Protein AF-A0A661E1K6-F1 (afdb_monomer_lite)

Structure (mmCIF, N/CA/C/O backbone):
data_AF-A0A661E1K6-F1
#
_entry.id   AF-A0A661E1K6-F1
#
loop_
_atom_site.group_PDB
_atom_site.id
_atom_site.type_symbol
_atom_site.label_atom_id
_atom_site.label_alt_id
_atom_site.label_comp_id
_atom_site.label_asym_id
_atom_site.label_entity_id
_atom_site.label_seq_id
_atom_site.pdbx_PDB_ins_code
_atom_site.Cartn_x
_atom_site.Cartn_y
_atom_site.Cartn_z
_atom_site.occupancy
_atom_site.B_iso_or_equiv
_atom_site.auth_seq_id
_atom_site.auth_comp_id
_atom_site.auth_asym_id
_atom_site.auth_atom_id
_atom_site.pdbx_PDB_model_num
ATOM 1 N N . MET A 1 1 ? -1.016 2.402 -35.680 1.00 37.00 1 MET A N 1
ATOM 2 C CA . MET A 1 1 ? -0.392 1.775 -34.497 1.00 37.00 1 MET A CA 1
ATOM 3 C C . MET A 1 1 ? -0.875 2.570 -33.300 1.00 37.00 1 MET A C 1
ATOM 5 O O . MET A 1 1 ? -0.716 3.780 -33.315 1.00 37.00 1 MET A O 1
ATOM 9 N N . LEU A 1 2 ? -1.644 1.957 -32.402 1.00 43.16 2 LEU A N 1
ATOM 10 C CA . LEU A 1 2 ? -2.400 2.670 -31.368 1.00 43.16 2 LEU A CA 1
ATOM 11 C C . LEU A 1 2 ? -1.445 3.334 -30.364 1.00 43.16 2 LEU A C 1
ATOM 13 O O . LEU A 1 2 ? -0.746 2.662 -29.614 1.00 43.16 2 LEU A O 1
ATOM 17 N N . PHE A 1 3 ? -1.429 4.665 -30.410 1.00 44.41 3 PHE A N 1
ATOM 18 C CA . PHE A 1 3 ? -0.644 5.600 -29.609 1.00 44.41 3 PHE A CA 1
ATOM 19 C C . PHE A 1 3 ? -1.126 5.666 -28.153 1.00 44.41 3 PHE A C 1
ATOM 21 O O . PHE A 1 3 ? -1.639 6.688 -27.709 1.00 44.41 3 PHE A O 1
ATOM 28 N N . LEU A 1 4 ? -0.960 4.588 -27.395 1.00 49.56 4 LEU A N 1
ATOM 29 C CA . LEU A 1 4 ? -1.024 4.638 -25.938 1.00 49.56 4 LEU A CA 1
ATOM 30 C C . LEU A 1 4 ? 0.324 4.114 -25.431 1.00 49.56 4 LEU A C 1
ATOM 32 O O . LEU A 1 4 ? 0.497 2.915 -25.244 1.00 49.56 4 LEU A O 1
ATOM 36 N N . HIS A 1 5 ? 1.295 5.017 -25.261 1.00 51.25 5 HIS A N 1
ATOM 37 C CA . HIS A 1 5 ? 2.599 4.750 -24.636 1.00 51.25 5 HIS A CA 1
ATOM 38 C C . HIS A 1 5 ? 2.424 4.502 -23.128 1.00 51.25 5 HIS A C 1
ATOM 40 O O . HIS A 1 5 ? 3.033 5.176 -22.302 1.00 51.25 5 HIS A O 1
ATOM 46 N N . TRP A 1 6 ? 1.522 3.596 -22.750 1.00 57.28 6 TRP A N 1
ATOM 47 C CA . TRP A 1 6 ? 1.434 3.156 -21.370 1.00 57.28 6 TRP A CA 1
ATOM 48 C C . TRP A 1 6 ? 2.665 2.318 -21.099 1.00 57.28 6 TRP A C 1
ATOM 50 O O . TRP A 1 6 ? 2.776 1.182 -21.562 1.00 57.28 6 TRP A O 1
ATOM 60 N N . ASP A 1 7 ? 3.597 2.915 -20.373 1.00 72.06 7 ASP A N 1
ATOM 61 C CA . ASP A 1 7 ? 4.693 2.175 -19.798 1.00 72.06 7 ASP A CA 1
ATOM 62 C C . ASP A 1 7 ? 4.108 1.154 -18.813 1.00 72.06 7 ASP A C 1
ATOM 64 O O . ASP A 1 7 ? 3.506 1.495 -17.791 1.00 72.06 7 ASP A O 1
ATOM 68 N N . VAL A 1 8 ? 4.228 -0.125 -19.166 1.00 73.81 8 VAL A N 1
ATOM 69 C CA . VAL A 1 8 ? 3.768 -1.237 -18.328 1.00 73.81 8 VAL A CA 1
ATOM 70 C C . VAL A 1 8 ? 4.465 -1.173 -16.965 1.00 73.81 8 VAL A C 1
ATOM 72 O O . VAL A 1 8 ? 3.834 -1.492 -15.956 1.00 73.81 8 VAL A O 1
ATOM 75 N N . GLY A 1 9 ? 5.711 -0.681 -16.918 1.00 75.50 9 GLY A N 1
ATOM 76 C CA . GLY A 1 9 ? 6.437 -0.399 -15.683 1.00 75.50 9 GLY A CA 1
ATOM 77 C C . GLY A 1 9 ? 5.670 0.558 -14.772 1.00 75.50 9 GLY A C 1
ATOM 78 O O . GLY A 1 9 ? 5.348 0.193 -13.640 1.00 75.50 9 GLY A O 1
ATOM 79 N N . ALA A 1 10 ? 5.270 1.723 -15.287 1.00 78.31 10 ALA A N 1
ATOM 80 C CA . ALA A 1 10 ? 4.470 2.706 -14.553 1.00 78.31 10 ALA A CA 1
ATOM 81 C C . ALA A 1 10 ? 3.172 2.124 -13.966 1.00 78.31 10 ALA A C 1
ATOM 83 O O . ALA A 1 10 ? 2.827 2.426 -12.822 1.00 78.31 10 ALA A O 1
ATOM 84 N N . ILE A 1 11 ? 2.460 1.264 -14.706 1.00 81.50 11 ILE A N 1
ATOM 85 C CA . ILE A 1 11 ? 1.230 0.616 -14.209 1.00 81.50 11 ILE A CA 1
ATOM 86 C C . ILE A 1 11 ? 1.543 -0.321 -13.040 1.00 81.50 11 ILE A C 1
ATOM 88 O O . ILE A 1 11 ? 0.851 -0.300 -12.020 1.00 81.50 11 ILE A O 1
ATOM 92 N N . VAL A 1 12 ? 2.576 -1.155 -13.180 1.00 82.19 12 VAL A N 1
ATOM 93 C CA . VAL A 1 12 ? 2.965 -2.119 -12.143 1.00 82.19 12 VAL A CA 1
ATOM 94 C C . VAL A 1 12 ? 3.437 -1.386 -10.886 1.00 82.19 12 VAL A C 1
ATOM 96 O O . VAL A 1 12 ? 3.033 -1.747 -9.778 1.00 82.19 12 VAL A O 1
ATOM 99 N N . VAL A 1 13 ? 4.222 -0.317 -11.042 1.00 83.44 13 VAL A N 1
ATOM 100 C CA . VAL A 1 13 ? 4.665 0.532 -9.930 1.00 83.44 13 VAL A CA 1
ATOM 101 C C . VAL A 1 13 ? 3.483 1.243 -9.273 1.00 83.44 13 VAL A C 1
ATOM 103 O O . VAL A 1 13 ? 3.404 1.262 -8.048 1.00 83.44 13 VAL A O 1
ATOM 106 N N . LEU A 1 14 ? 2.517 1.751 -10.043 1.00 85.38 14 LEU A N 1
ATOM 107 C CA . LEU A 1 14 ? 1.307 2.374 -9.500 1.00 85.38 14 LEU A CA 1
ATOM 108 C C . LEU A 1 14 ? 0.499 1.386 -8.646 1.00 85.38 14 LEU A C 1
ATOM 110 O O . LEU A 1 14 ? 0.072 1.706 -7.535 1.00 85.38 14 LEU A O 1
ATOM 114 N N . TYR A 1 15 ? 0.329 0.162 -9.142 1.00 84.00 15 TYR A N 1
ATOM 115 C CA . TYR A 1 15 ? -0.356 -0.904 -8.419 1.00 84.00 15 TYR A CA 1
ATOM 116 C C . TYR A 1 15 ? 0.408 -1.330 -7.152 1.00 84.00 15 TYR A C 1
ATOM 118 O O . TYR A 1 15 ? -0.190 -1.629 -6.110 1.00 84.00 15 TYR A O 1
ATOM 126 N N . TRP A 1 16 ? 1.743 -1.310 -7.202 1.00 87.88 16 TRP A N 1
ATOM 127 C CA . TRP A 1 16 ? 2.578 -1.463 -6.017 1.00 87.88 16 TRP A CA 1
ATOM 128 C C . TRP A 1 16 ? 2.345 -0.319 -5.014 1.00 87.88 16 TRP A C 1
ATOM 130 O O . TRP A 1 16 ? 2.090 -0.605 -3.842 1.00 87.88 16 TRP A O 1
ATOM 140 N N . THR A 1 17 ? 2.330 0.944 -5.460 1.00 86.88 17 THR A N 1
ATOM 141 C CA . THR A 1 17 ? 2.068 2.134 -4.628 1.00 86.88 17 THR A CA 1
ATOM 142 C C . THR A 1 17 ? 0.701 2.090 -3.952 1.00 86.88 17 THR A C 1
ATOM 144 O O . THR A 1 17 ? 0.563 2.525 -2.809 1.00 86.88 17 THR A O 1
ATOM 147 N N . GLU A 1 18 ? -0.305 1.489 -4.581 1.00 89.44 18 GLU A N 1
ATOM 148 C CA . GLU A 1 18 ? -1.604 1.261 -3.946 1.00 89.44 18 GLU A CA 1
ATOM 149 C C . GLU A 1 18 ? -1.482 0.458 -2.634 1.00 89.44 18 GLU A C 1
ATOM 151 O O . GLU A 1 18 ? -2.199 0.739 -1.675 1.00 89.44 18 GLU A O 1
ATOM 156 N N . ASN A 1 19 ? -0.525 -0.476 -2.516 1.00 88.62 19 ASN A N 1
ATOM 157 C CA . ASN A 1 19 ? -0.287 -1.189 -1.249 1.00 88.62 19 ASN A CA 1
ATOM 158 C C . ASN A 1 19 ? 0.163 -0.242 -0.130 1.00 88.62 19 ASN A C 1
ATOM 160 O O . ASN A 1 19 ? -0.195 -0.448 1.034 1.00 88.62 19 ASN A O 1
ATOM 164 N N . LEU A 1 20 ? 0.939 0.790 -0.470 1.00 89.38 20 LEU A N 1
ATOM 165 C CA . LEU A 1 20 ? 1.396 1.796 0.485 1.00 89.38 20 LEU A CA 1
ATOM 166 C C . LEU A 1 20 ? 0.216 2.666 0.925 1.00 89.38 20 LEU A C 1
ATOM 168 O O . LEU A 1 20 ? 0.052 2.901 2.120 1.00 89.38 20 LEU A O 1
ATOM 172 N N . VAL A 1 21 ? -0.648 3.065 -0.016 1.00 90.56 21 VAL A N 1
ATOM 173 C CA . VAL A 1 21 ? -1.882 3.814 0.274 1.00 90.56 21 VAL A CA 1
ATOM 174 C C . VAL A 1 21 ? -2.803 3.011 1.198 1.00 90.56 21 VAL A C 1
ATOM 176 O O . VAL A 1 21 ? -3.252 3.522 2.224 1.00 90.56 21 VAL A O 1
ATOM 179 N N . VAL A 1 22 ? -3.029 1.727 0.909 1.00 91.00 22 VAL A N 1
ATOM 180 C CA . VAL A 1 22 ? -3.823 0.836 1.772 1.00 91.00 22 VAL A CA 1
ATOM 181 C C . VAL A 1 22 ? -3.191 0.690 3.161 1.00 91.00 22 VAL A C 1
ATOM 183 O O . VAL A 1 22 ? -3.903 0.721 4.167 1.00 91.00 22 VAL A O 1
ATOM 186 N N . GLY A 1 23 ? -1.863 0.577 3.246 1.00 90.12 23 GLY A N 1
ATOM 187 C CA . GLY A 1 23 ? -1.133 0.550 4.517 1.00 90.12 23 GLY A CA 1
ATOM 188 C C . GLY A 1 23 ? -1.321 1.826 5.339 1.00 90.12 23 GLY A C 1
ATOM 189 O O . GLY A 1 23 ? -1.621 1.750 6.531 1.00 90.12 23 GLY A O 1
ATOM 190 N N . LEU A 1 24 ? -1.229 2.992 4.692 1.00 91.94 24 LEU A N 1
ATOM 191 C CA . LEU A 1 24 ? -1.476 4.296 5.308 1.00 91.94 24 LEU A CA 1
ATOM 192 C C . LEU A 1 24 ? -2.896 4.383 5.878 1.00 91.94 24 LEU A C 1
ATOM 194 O O . LEU A 1 24 ? -3.071 4.700 7.054 1.00 91.94 24 LEU A O 1
ATOM 198 N N . TYR A 1 25 ? -3.917 4.043 5.088 1.00 92.44 25 TYR A N 1
ATOM 199 C CA . TYR A 1 25 ? -5.296 4.047 5.582 1.00 92.44 25 TYR A CA 1
ATOM 200 C C . TYR A 1 25 ? -5.530 3.006 6.678 1.00 92.44 25 TYR A C 1
ATOM 202 O O . TYR A 1 25 ? -6.331 3.245 7.577 1.00 92.44 25 TYR A O 1
ATOM 210 N N . THR A 1 26 ? -4.812 1.883 6.668 1.00 92.06 26 THR A N 1
ATOM 211 C CA . THR A 1 26 ? -4.888 0.889 7.748 1.00 92.06 26 THR A CA 1
ATOM 212 C C . THR A 1 26 ? -4.337 1.451 9.059 1.00 92.06 26 THR A C 1
ATOM 214 O O . THR A 1 26 ? -4.967 1.268 10.099 1.00 92.06 26 THR A O 1
ATOM 217 N N . LEU A 1 27 ? -3.235 2.212 9.027 1.00 92.00 27 LEU A N 1
ATOM 218 C CA . LEU A 1 27 ? -2.732 2.939 10.202 1.00 92.00 27 LEU A CA 1
ATOM 219 C C . LEU A 1 27 ? -3.767 3.933 10.741 1.00 92.00 27 LEU A C 1
ATOM 221 O O . LEU A 1 27 ? -4.016 3.956 11.946 1.00 92.00 27 LEU A O 1
ATOM 225 N N . LEU A 1 28 ? -4.417 4.701 9.860 1.00 92.75 28 LEU A N 1
ATOM 226 C CA . LEU A 1 28 ? -5.481 5.631 10.255 1.00 92.75 28 LEU A CA 1
ATOM 227 C C . LEU A 1 28 ? -6.675 4.897 10.884 1.00 92.75 28 LEU A C 1
ATOM 229 O O . LEU A 1 28 ? -7.171 5.308 11.931 1.00 9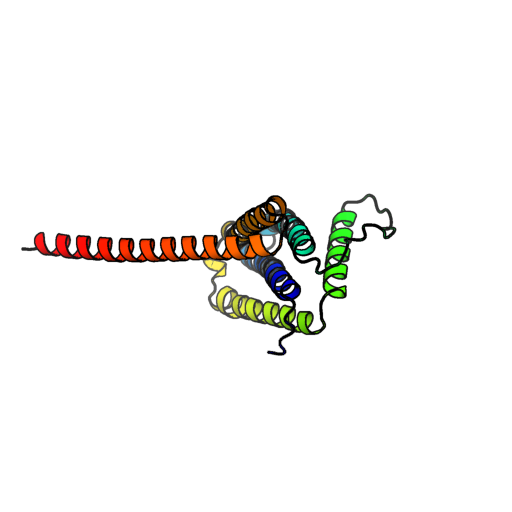2.75 28 LEU A O 1
ATOM 233 N N . LYS A 1 29 ? -7.106 3.775 10.296 1.00 90.31 29 LYS A N 1
ATOM 234 C CA . LYS A 1 29 ? -8.178 2.929 10.847 1.00 90.31 29 LYS A CA 1
ATOM 235 C C . LYS A 1 29 ? -7.817 2.374 12.226 1.00 90.31 29 LYS A C 1
ATOM 237 O O . LYS A 1 29 ? -8.656 2.398 13.127 1.00 90.31 29 LYS A O 1
ATOM 242 N N . MET A 1 30 ? -6.581 1.907 12.415 1.00 90.94 30 MET A N 1
ATOM 243 C CA . MET A 1 30 ? -6.101 1.407 13.709 1.00 90.94 30 MET A CA 1
ATOM 244 C C . MET A 1 30 ? -6.066 2.514 14.766 1.00 90.94 30 MET A C 1
ATOM 246 O O . MET A 1 30 ? -6.501 2.278 15.891 1.00 90.94 30 MET A O 1
ATOM 250 N N . TRP A 1 31 ? -5.642 3.725 14.394 1.00 92.81 31 TRP A N 1
ATOM 251 C CA . TRP A 1 31 ? -5.678 4.889 15.279 1.00 92.81 31 TRP A CA 1
ATOM 252 C C . TRP A 1 31 ? -7.105 5.248 15.705 1.00 92.81 31 TRP A C 1
ATOM 254 O O . TRP A 1 31 ? -7.365 5.423 16.890 1.00 92.81 31 TRP A O 1
ATOM 264 N N . VAL A 1 32 ? -8.054 5.294 14.764 1.00 91.31 32 VAL A N 1
ATOM 265 C CA . VAL A 1 32 ? -9.467 5.582 15.073 1.00 91.31 32 VAL A CA 1
ATOM 266 C C . VAL A 1 32 ? -10.094 4.498 15.958 1.00 91.31 32 VAL A C 1
ATOM 268 O O . VAL A 1 32 ? -10.931 4.807 16.800 1.00 91.31 32 VAL A O 1
ATOM 271 N N . THR A 1 33 ? -9.686 3.237 15.794 1.00 90.50 33 THR A N 1
ATOM 272 C CA . THR A 1 33 ? -10.269 2.098 16.526 1.00 90.50 33 THR A CA 1
ATOM 273 C C . THR A 1 33 ? -9.681 1.931 17.928 1.00 90.50 33 THR A C 1
ATOM 275 O O . THR A 1 33 ? -10.420 1.699 18.879 1.00 90.50 33 THR A O 1
ATOM 278 N N . GLY A 1 34 ? -8.354 2.010 18.067 1.00 86.62 34 GLY A N 1
ATOM 279 C CA . GLY A 1 34 ? -7.650 1.704 19.319 1.00 86.62 34 GLY A CA 1
ATOM 280 C C . GLY A 1 34 ? -6.938 2.889 19.975 1.00 86.62 34 GLY A C 1
ATOM 281 O O . GLY A 1 34 ? -6.422 2.744 21.085 1.00 86.62 34 GLY A O 1
ATOM 282 N N . GLY A 1 35 ? -6.886 4.057 19.331 1.00 90.62 35 GLY A N 1
ATOM 283 C CA . GLY A 1 35 ? -6.235 5.255 19.865 1.00 90.62 35 GLY A CA 1
ATOM 284 C C . GLY A 1 35 ? -4.791 5.003 20.308 1.00 90.62 35 GLY A C 1
ATOM 285 O O . GLY A 1 35 ? -4.014 4.332 19.628 1.00 90.62 35 GLY A O 1
ATOM 286 N N . THR A 1 36 ? -4.437 5.502 21.494 1.00 90.00 36 THR A N 1
ATOM 287 C CA . THR A 1 36 ? -3.092 5.345 22.073 1.00 90.00 36 THR A CA 1
ATOM 288 C C . THR A 1 36 ? -2.738 3.896 22.406 1.00 90.00 36 THR A C 1
ATOM 290 O O . THR A 1 36 ? -1.570 3.521 22.315 1.00 90.00 36 THR A O 1
ATOM 293 N N . SER A 1 37 ? -3.726 3.053 22.727 1.00 90.38 37 SER A N 1
ATOM 294 C CA . SER A 1 37 ? -3.487 1.632 23.016 1.00 90.38 37 SER A CA 1
ATOM 295 C C . SER A 1 37 ? -2.996 0.853 21.789 1.00 90.38 37 SER A C 1
ATOM 297 O O . SER A 1 37 ? -2.307 -0.155 21.930 1.00 90.38 37 SER A O 1
ATOM 299 N N . ALA A 1 38 ? -3.270 1.355 20.579 1.00 90.81 38 ALA A N 1
ATOM 300 C CA . ALA A 1 38 ? -2.840 0.736 19.331 1.00 90.81 38 ALA A CA 1
ATOM 301 C C . ALA A 1 38 ? -1.401 1.091 18.920 1.00 90.81 38 ALA A C 1
ATOM 303 O O . ALA A 1 38 ? -0.887 0.465 17.998 1.00 90.81 38 ALA A O 1
ATOM 304 N N . ILE A 1 39 ? -0.724 2.044 19.579 1.00 91.69 39 ILE A N 1
ATOM 305 C CA . ILE A 1 39 ? 0.594 2.554 19.144 1.00 91.69 39 ILE A CA 1
ATOM 306 C C . ILE A 1 39 ? 1.622 1.429 18.977 1.00 91.69 39 ILE A C 1
ATOM 308 O O . ILE A 1 39 ? 2.327 1.394 17.970 1.00 91.69 39 ILE A O 1
ATOM 312 N N . GLY A 1 40 ? 1.686 0.483 19.920 1.00 91.81 40 GLY A N 1
ATOM 313 C CA . GLY A 1 40 ? 2.621 -0.644 19.831 1.00 91.81 40 GLY A CA 1
ATOM 314 C C . GLY A 1 40 ? 2.387 -1.504 18.584 1.00 91.81 40 GLY A C 1
ATOM 315 O O . GLY A 1 40 ? 3.326 -1.814 17.851 1.00 91.81 40 GLY A O 1
ATOM 316 N N . ILE A 1 41 ? 1.122 -1.818 18.292 1.00 89.62 41 ILE A N 1
ATOM 317 C CA . ILE A 1 41 ? 0.728 -2.598 17.110 1.00 89.62 41 ILE A CA 1
ATOM 318 C C . ILE A 1 41 ? 0.935 -1.788 15.826 1.00 89.62 41 ILE A C 1
ATOM 320 O O . ILE A 1 41 ? 1.394 -2.332 14.828 1.00 89.62 41 ILE A O 1
ATOM 324 N N . MET A 1 42 ? 0.662 -0.483 15.842 1.00 90.94 42 MET A N 1
ATOM 325 C CA . MET A 1 42 ? 0.894 0.410 14.706 1.00 90.94 42 MET A CA 1
ATOM 326 C C . MET A 1 42 ? 2.382 0.519 14.357 1.00 90.94 42 MET A C 1
ATOM 328 O O . MET A 1 42 ? 2.729 0.499 13.178 1.00 90.94 42 MET A O 1
ATOM 332 N N . LEU A 1 43 ? 3.266 0.596 15.359 1.00 90.38 43 LEU A N 1
ATOM 333 C CA . LEU A 1 43 ? 4.718 0.583 15.158 1.00 90.38 43 LEU A CA 1
ATOM 334 C C . LEU A 1 43 ? 5.182 -0.752 14.573 1.00 90.38 43 LEU A C 1
ATOM 336 O O . LEU A 1 43 ? 5.916 -0.762 13.585 1.00 90.38 43 LEU A O 1
ATOM 340 N N . PHE A 1 44 ? 4.711 -1.869 15.135 1.00 89.31 44 PHE A N 1
ATOM 341 C CA . PHE A 1 44 ? 4.986 -3.197 14.589 1.00 89.31 44 PHE A CA 1
ATOM 342 C C . PHE A 1 44 ? 4.507 -3.319 13.139 1.00 89.31 44 PHE A C 1
ATOM 344 O O . PHE A 1 44 ? 5.266 -3.761 12.281 1.00 89.31 44 PHE A O 1
ATOM 351 N N . PHE A 1 45 ? 3.284 -2.875 12.846 1.00 90.12 45 PHE A N 1
ATOM 352 C CA . PHE A 1 45 ? 2.731 -2.866 11.498 1.00 90.12 45 PHE A CA 1
ATOM 353 C C . PHE A 1 45 ? 3.591 -2.016 10.562 1.00 90.12 45 PHE A C 1
ATOM 355 O O . PHE A 1 45 ? 3.987 -2.497 9.510 1.00 90.12 45 PHE A O 1
ATOM 362 N N . CYS A 1 46 ? 3.956 -0.795 10.953 1.00 88.56 46 CYS A N 1
ATOM 363 C CA . CYS A 1 46 ? 4.800 0.081 10.143 1.00 88.56 46 CYS A CA 1
ATOM 364 C C . CYS A 1 46 ? 6.143 -0.580 9.791 1.00 88.56 46 CYS A C 1
ATOM 366 O O . CYS A 1 46 ? 6.531 -0.597 8.625 1.00 88.56 46 CYS A O 1
ATOM 368 N N . LEU A 1 47 ? 6.815 -1.196 10.768 1.00 86.56 47 LEU A N 1
ATOM 369 C CA . LEU A 1 47 ? 8.094 -1.874 10.543 1.00 86.56 47 LEU A CA 1
ATOM 370 C C . LEU A 1 47 ? 7.938 -3.152 9.708 1.00 86.56 47 LEU A C 1
ATOM 372 O O . LEU A 1 47 ? 8.677 -3.357 8.748 1.00 86.56 47 LEU A O 1
ATOM 376 N N . HIS A 1 48 ? 6.976 -4.007 10.050 1.00 85.31 48 HIS A N 1
ATOM 377 C CA . HIS A 1 48 ? 6.809 -5.312 9.418 1.00 85.31 48 HIS A CA 1
ATOM 378 C C . HIS A 1 48 ? 6.175 -5.201 8.025 1.00 85.31 48 HIS A C 1
ATOM 380 O O . HIS A 1 48 ? 6.733 -5.689 7.044 1.00 85.31 48 HIS A O 1
ATOM 386 N N . TYR A 1 49 ? 5.024 -4.533 7.919 1.00 86.62 49 TYR A N 1
ATOM 387 C CA . TYR A 1 49 ? 4.340 -4.305 6.645 1.00 86.62 49 TYR A CA 1
ATOM 388 C C . TYR A 1 49 ? 5.145 -3.361 5.748 1.00 86.62 49 TYR A C 1
ATOM 390 O O . TYR A 1 49 ? 5.296 -3.632 4.559 1.00 86.62 49 TYR A O 1
ATOM 398 N N . GLY A 1 50 ? 5.722 -2.291 6.310 1.00 85.06 50 GLY A N 1
ATOM 399 C CA . GLY A 1 50 ? 6.584 -1.374 5.563 1.00 85.06 50 GLY A CA 1
ATOM 400 C C . GLY A 1 50 ? 7.846 -2.053 5.034 1.00 85.06 50 GLY A C 1
ATOM 401 O O . GLY A 1 50 ? 8.181 -1.874 3.865 1.00 85.06 50 GLY A O 1
ATOM 402 N N . GLY A 1 51 ? 8.497 -2.898 5.841 1.00 81.19 51 GLY A N 1
ATOM 403 C CA . GLY A 1 51 ? 9.638 -3.706 5.402 1.00 81.19 51 GLY A CA 1
ATOM 404 C C . GLY A 1 51 ? 9.282 -4.651 4.253 1.00 81.19 51 GLY A C 1
ATOM 405 O O . GLY A 1 51 ? 10.008 -4.726 3.262 1.00 81.19 51 GLY A O 1
ATOM 406 N N . PHE A 1 52 ? 8.126 -5.312 4.334 1.00 83.81 52 PHE A N 1
ATOM 407 C CA . PHE A 1 52 ? 7.645 -6.191 3.270 1.00 83.81 52 PHE A CA 1
ATOM 408 C C . PHE A 1 52 ? 7.324 -5.420 1.978 1.00 83.81 52 PHE A C 1
ATOM 410 O O . PHE A 1 52 ? 7.752 -5.824 0.898 1.00 83.81 52 PHE A O 1
ATOM 417 N N . CYS A 1 53 ? 6.655 -4.266 2.078 1.00 84.88 53 CYS A N 1
ATOM 418 C CA . CYS A 1 53 ? 6.423 -3.363 0.948 1.00 84.88 53 CYS A CA 1
ATOM 419 C C . CYS A 1 53 ? 7.727 -2.879 0.304 1.00 84.88 53 CYS A C 1
ATOM 421 O O . CYS A 1 53 ? 7.799 -2.810 -0.922 1.00 84.88 53 CYS A O 1
ATOM 423 N N . ALA A 1 54 ? 8.746 -2.556 1.108 1.00 81.44 54 ALA A N 1
ATOM 424 C CA . ALA A 1 54 ? 10.039 -2.084 0.622 1.00 81.44 54 ALA A CA 1
ATOM 425 C C . ALA A 1 54 ? 10.788 -3.177 -0.152 1.00 81.44 54 ALA A C 1
ATOM 427 O O . ALA A 1 54 ? 11.210 -2.937 -1.280 1.00 81.44 54 ALA A O 1
ATOM 428 N N . ILE A 1 55 ? 10.886 -4.389 0.409 1.00 80.06 55 ILE A N 1
ATOM 429 C CA . ILE A 1 55 ? 11.497 -5.541 -0.275 1.00 80.06 55 ILE A CA 1
ATOM 430 C C . ILE A 1 55 ? 10.765 -5.834 -1.585 1.00 80.06 55 ILE A C 1
ATOM 432 O O . ILE A 1 55 ? 11.396 -5.955 -2.631 1.00 80.06 55 ILE A O 1
ATOM 436 N N . HIS A 1 56 ? 9.434 -5.868 -1.556 1.00 79.25 56 HIS A N 1
ATOM 437 C CA . HIS A 1 56 ? 8.629 -6.056 -2.759 1.00 79.25 56 HIS A CA 1
ATOM 438 C C . HIS A 1 56 ? 8.851 -4.959 -3.799 1.00 79.25 56 HIS A C 1
ATOM 440 O O . HIS A 1 56 ? 8.953 -5.246 -4.985 1.00 79.25 56 HIS A O 1
ATOM 446 N N . GLY A 1 57 ? 8.941 -3.706 -3.348 1.00 80.62 57 GLY A N 1
ATOM 447 C CA . GLY A 1 57 ? 9.189 -2.555 -4.206 1.00 80.62 57 GLY A CA 1
ATOM 448 C C . GLY A 1 57 ? 10.522 -2.669 -4.921 1.00 8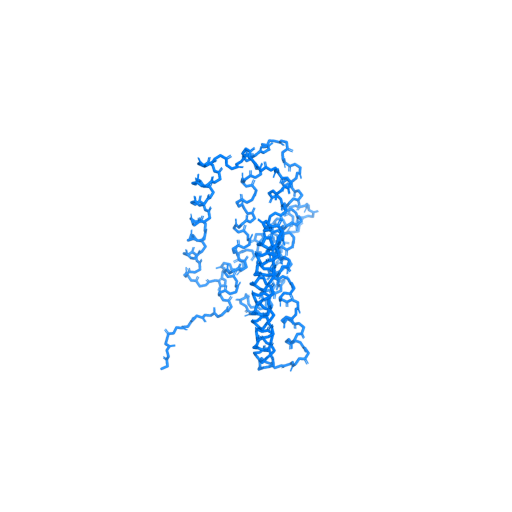0.62 57 GLY A C 1
ATOM 449 O O . GLY A 1 57 ? 10.575 -2.431 -6.119 1.00 80.62 57 GLY A O 1
ATOM 450 N N . MET A 1 58 ? 11.573 -3.115 -4.226 1.00 78.50 58 MET A N 1
ATOM 451 C CA . MET A 1 58 ? 12.868 -3.382 -4.858 1.00 78.50 58 MET A CA 1
ATOM 452 C C . MET A 1 58 ? 12.749 -4.434 -5.969 1.00 78.50 58 MET A C 1
ATOM 454 O O . MET A 1 58 ? 13.238 -4.197 -7.067 1.00 78.50 58 MET A O 1
ATOM 458 N N . PHE A 1 59 ? 12.033 -5.541 -5.737 1.00 78.19 59 PHE A N 1
ATOM 459 C CA . PHE A 1 59 ? 11.789 -6.544 -6.784 1.00 78.19 59 PHE A CA 1
ATOM 460 C C . PHE A 1 59 ? 10.991 -5.993 -7.969 1.00 78.19 59 PHE A C 1
ATOM 462 O O . PHE A 1 59 ? 11.305 -6.296 -9.116 1.00 78.19 59 PHE A O 1
ATOM 469 N N . VAL A 1 60 ? 9.956 -5.191 -7.706 1.00 79.88 60 VAL A N 1
ATOM 470 C CA . VAL A 1 60 ? 9.142 -4.573 -8.760 1.00 79.88 60 VAL A CA 1
ATOM 471 C C . VAL A 1 60 ? 9.984 -3.620 -9.609 1.00 79.88 60 VAL A C 1
ATOM 473 O O . VAL A 1 60 ? 9.876 -3.652 -10.833 1.00 79.88 60 VAL A O 1
ATOM 476 N N . MET A 1 61 ? 10.838 -2.806 -8.988 1.00 77.94 61 MET A N 1
ATOM 477 C CA . MET A 1 61 ? 11.723 -1.876 -9.699 1.00 77.94 61 MET A CA 1
ATOM 478 C C . MET A 1 61 ? 12.767 -2.612 -10.536 1.00 77.94 61 MET A C 1
ATOM 480 O O . MET A 1 61 ? 12.980 -2.236 -11.682 1.00 77.94 61 MET A O 1
ATOM 484 N N . GLU A 1 62 ? 13.353 -3.685 -10.001 1.00 76.50 62 GLU A N 1
ATOM 485 C CA . GLU A 1 62 ? 14.303 -4.535 -10.728 1.00 76.50 62 GLU A CA 1
ATOM 486 C C . GLU A 1 62 ? 13.643 -5.192 -11.951 1.00 76.50 62 GLU A C 1
ATOM 488 O O . GLU A 1 62 ? 14.173 -5.150 -13.058 1.00 76.50 62 GLU A O 1
ATOM 493 N N . LEU A 1 63 ? 12.439 -5.748 -11.774 1.00 74.00 63 LEU A N 1
ATOM 494 C CA . LEU A 1 63 ? 11.697 -6.423 -12.843 1.00 74.00 63 LEU A CA 1
ATOM 495 C C . LEU A 1 63 ? 11.260 -5.461 -13.954 1.00 74.00 63 LEU A C 1
ATOM 497 O O . LEU A 1 63 ? 11.250 -5.829 -15.126 1.00 74.00 63 LEU A O 1
ATOM 501 N N . THR A 1 64 ? 10.837 -4.254 -13.582 1.00 74.12 64 THR A N 1
ATOM 502 C CA . THR A 1 64 ? 10.317 -3.256 -14.529 1.00 74.12 64 THR A CA 1
ATOM 503 C C . THR A 1 64 ? 11.405 -2.355 -15.099 1.00 74.12 64 THR A C 1
ATOM 505 O O . THR A 1 64 ? 11.131 -1.623 -16.044 1.00 74.12 64 THR A O 1
ATOM 508 N N . GLN A 1 65 ? 12.612 -2.379 -14.520 1.00 72.81 65 GLN A N 1
ATOM 509 C CA . GLN A 1 65 ? 13.706 -1.438 -14.787 1.00 72.81 65 GLN A CA 1
ATOM 510 C C . GLN A 1 65 ? 13.278 0.041 -14.682 1.00 72.81 65 GLN A C 1
ATOM 512 O O . GLN A 1 65 ? 13.946 0.933 -15.201 1.00 72.81 65 GLN A O 1
ATOM 517 N N . PHE A 1 66 ? 12.168 0.312 -13.983 1.00 68.62 66 PHE A N 1
ATOM 518 C CA . PHE A 1 66 ? 11.473 1.600 -13.989 1.00 68.62 66 PHE A CA 1
ATOM 519 C C . PHE A 1 66 ? 12.302 2.731 -13.372 1.00 68.62 66 PHE A C 1
ATOM 521 O O . PHE A 1 66 ? 12.253 3.864 -13.835 1.00 68.62 66 PHE A O 1
ATOM 528 N N . ALA A 1 67 ? 13.091 2.423 -12.341 1.00 59.72 67 ALA A N 1
ATOM 529 C CA . ALA A 1 67 ? 13.947 3.391 -11.656 1.00 59.72 67 ALA A CA 1
ATOM 530 C C . ALA A 1 67 ? 15.396 3.429 -12.194 1.00 59.72 67 ALA A C 1
ATOM 532 O O . ALA A 1 67 ? 16.236 4.107 -11.604 1.00 59.72 67 ALA A O 1
ATOM 533 N N . GLY A 1 68 ? 15.699 2.712 -13.287 1.00 62.34 68 GLY A N 1
ATOM 534 C CA . GLY A 1 68 ? 17.072 2.495 -13.762 1.00 62.34 68 GLY A CA 1
ATOM 535 C C . GLY A 1 68 ? 17.908 1.625 -12.811 1.00 62.34 68 GLY A C 1
ATOM 536 O O . GLY A 1 68 ? 17.376 1.024 -11.875 1.00 62.34 68 GLY A O 1
ATOM 537 N N . GLU A 1 69 ? 19.226 1.544 -13.038 1.00 55.84 69 GLU A N 1
ATOM 538 C CA . GLU A 1 69 ? 20.135 0.930 -12.062 1.00 55.84 69 GLU A CA 1
ATOM 539 C C . GLU A 1 69 ? 20.005 1.676 -10.732 1.00 55.84 69 GLU A C 1
ATOM 541 O O . GLU A 1 69 ? 20.193 2.896 -10.673 1.00 55.84 69 GLU A O 1
ATOM 546 N N . ILE A 1 70 ? 19.702 0.945 -9.655 1.00 54.44 70 ILE A N 1
ATOM 547 C CA . ILE A 1 70 ? 19.692 1.484 -8.295 1.00 54.44 70 ILE A CA 1
ATOM 548 C C . ILE A 1 70 ? 21.130 1.902 -7.972 1.00 54.44 70 ILE A C 1
ATOM 550 O O . ILE A 1 70 ? 21.918 1.135 -7.420 1.00 54.44 70 ILE A O 1
ATOM 554 N N . SER A 1 71 ? 21.481 3.131 -8.344 1.00 47.69 71 SER A N 1
ATOM 555 C CA . SER A 1 71 ? 22.768 3.741 -8.050 1.00 47.69 71 SER A CA 1
ATOM 556 C C . SER A 1 71 ? 22.872 3.853 -6.535 1.00 47.69 71 SER A C 1
ATOM 558 O O . SER A 1 71 ? 22.339 4.766 -5.906 1.00 47.69 71 SER A O 1
ATOM 560 N N . SER A 1 72 ? 23.552 2.883 -5.930 1.00 51.19 72 SER A N 1
ATOM 561 C CA . SER A 1 72 ? 23.854 2.824 -4.498 1.00 51.19 72 SER A CA 1
ATOM 562 C C . SER A 1 72 ? 24.900 3.868 -4.074 1.00 51.19 72 SER A C 1
ATOM 564 O O . SER A 1 72 ? 25.377 3.860 -2.941 1.00 51.19 72 SER A O 1
ATOM 566 N N . THR A 1 73 ? 25.243 4.795 -4.970 1.00 46.38 73 THR A N 1
ATOM 567 C CA . THR A 1 73 ? 26.367 5.719 -4.862 1.00 46.38 73 THR A CA 1
ATOM 568 C C . THR A 1 73 ? 25.890 7.163 -4.742 1.00 46.38 73 THR A C 1
ATOM 570 O O . THR A 1 73 ? 26.098 7.979 -5.635 1.00 46.38 73 THR A O 1
ATOM 573 N N . LEU A 1 74 ? 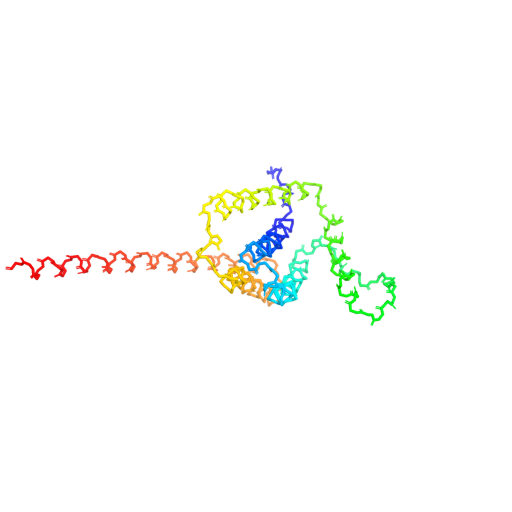25.282 7.512 -3.612 1.00 51.28 74 LEU A N 1
ATOM 574 C CA . LEU A 1 74 ? 25.371 8.882 -3.110 1.00 51.28 74 LEU A CA 1
ATOM 575 C C . LEU A 1 74 ? 25.913 8.841 -1.680 1.00 51.28 74 LEU A C 1
ATOM 577 O O . LEU A 1 74 ? 25.565 7.925 -0.928 1.00 51.28 74 LEU A O 1
ATOM 581 N N . PRO A 1 75 ? 26.776 9.797 -1.291 1.00 57.09 75 PRO A N 1
ATOM 582 C CA . PRO A 1 75 ? 27.355 9.850 0.041 1.00 57.09 75 PRO A CA 1
ATOM 583 C C . PRO A 1 75 ? 26.251 10.226 1.030 1.00 57.09 75 PRO A C 1
ATOM 585 O O . PRO A 1 75 ? 25.980 11.394 1.300 1.00 57.09 75 PRO A O 1
ATOM 588 N N . VAL A 1 76 ? 25.559 9.212 1.542 1.00 56.41 76 VAL A N 1
ATOM 589 C CA . VAL A 1 76 ? 24.606 9.369 2.632 1.00 56.41 76 VAL A CA 1
ATOM 590 C C . VAL A 1 76 ? 25.409 9.819 3.842 1.00 56.41 76 VAL A C 1
ATOM 592 O O . VAL A 1 76 ? 26.282 9.089 4.310 1.00 56.41 76 VAL A O 1
ATOM 595 N N . ALA A 1 77 ? 25.125 11.032 4.324 1.00 58.06 77 ALA A N 1
ATOM 596 C CA . ALA A 1 77 ? 25.607 11.507 5.610 1.00 58.06 77 ALA A CA 1
ATOM 597 C C . ALA A 1 77 ? 25.450 10.380 6.640 1.00 58.06 77 ALA A C 1
ATOM 599 O O . ALA A 1 77 ? 24.353 9.877 6.887 1.00 58.06 77 ALA A O 1
ATOM 600 N N . SER A 1 78 ? 26.589 9.946 7.164 1.00 59.88 78 SER A N 1
ATOM 601 C CA . SER A 1 78 ? 26.780 8.776 8.004 1.00 59.88 78 SER A CA 1
ATOM 602 C C . SER A 1 78 ? 26.253 9.040 9.410 1.00 59.88 78 SER A C 1
ATOM 604 O O . SER A 1 78 ? 27.022 9.137 10.360 1.00 59.88 78 SER A O 1
ATOM 606 N N . TRP A 1 79 ? 24.936 9.180 9.569 1.00 57.62 79 TRP A N 1
ATOM 607 C CA . TRP A 1 79 ? 24.333 9.148 10.896 1.00 57.62 79 TRP A CA 1
ATOM 608 C C . TRP A 1 79 ? 24.167 7.681 11.321 1.00 57.62 79 TRP A C 1
ATOM 610 O O . TRP A 1 79 ? 23.329 6.979 10.751 1.00 57.62 79 TRP A O 1
ATOM 620 N N . PRO A 1 80 ? 24.917 7.175 12.317 1.00 66.38 80 PRO A N 1
ATOM 621 C CA . PRO A 1 80 ? 24.911 5.759 12.697 1.00 66.38 80 PRO A CA 1
ATOM 622 C C . PRO A 1 80 ? 23.718 5.393 13.603 1.00 66.38 80 PRO A C 1
ATOM 624 O O . PRO A 1 80 ? 23.785 4.456 14.392 1.00 66.38 80 PRO A O 1
ATOM 627 N N . GLY A 1 81 ? 22.630 6.162 13.536 1.00 70.12 81 GLY A N 1
ATOM 628 C CA . GLY A 1 81 ? 21.443 5.997 14.374 1.00 70.12 81 GLY A CA 1
ATOM 629 C C . GLY A 1 81 ? 20.274 5.332 13.637 1.00 70.12 81 GLY A C 1
ATOM 630 O O . GLY A 1 81 ? 20.287 5.237 12.411 1.00 70.12 81 GLY A O 1
ATOM 631 N N . PRO A 1 82 ? 19.202 4.944 14.354 1.00 68.19 82 PRO A N 1
ATOM 632 C CA . PRO A 1 82 ? 18.023 4.280 13.774 1.00 68.19 82 PRO A CA 1
ATOM 633 C C . PRO A 1 82 ? 17.308 5.108 12.688 1.00 68.19 82 PRO A C 1
ATOM 635 O O . PRO A 1 82 ? 16.582 4.560 11.860 1.00 68.19 82 PRO A O 1
ATOM 638 N N . LEU A 1 83 ? 17.558 6.420 12.640 1.00 73.00 83 LEU A N 1
ATOM 639 C CA . LEU A 1 83 ? 17.037 7.334 11.620 1.00 73.00 83 LEU A CA 1
ATOM 640 C C . LEU A 1 83 ? 17.579 7.053 10.207 1.00 73.00 83 LEU A C 1
ATOM 642 O O . LEU A 1 83 ? 16.957 7.474 9.233 1.00 73.00 83 LEU A O 1
ATOM 646 N N . ILE A 1 84 ? 18.670 6.288 10.071 1.00 74.94 84 ILE A N 1
ATOM 647 C CA . ILE A 1 84 ? 19.213 5.879 8.766 1.00 74.94 84 ILE A CA 1
ATOM 648 C C . ILE A 1 84 ? 18.186 5.108 7.928 1.00 74.94 84 ILE A C 1
ATOM 650 O O . ILE A 1 84 ? 18.158 5.213 6.703 1.00 74.94 84 ILE A O 1
ATOM 654 N N . LEU A 1 85 ? 17.312 4.345 8.588 1.00 71.88 85 LEU A N 1
ATOM 655 C CA . LEU A 1 85 ? 16.294 3.536 7.927 1.00 71.88 85 LEU A CA 1
ATOM 656 C C . LEU A 1 85 ? 15.193 4.431 7.342 1.00 71.88 85 LEU A C 1
ATOM 658 O O . LEU A 1 85 ? 14.793 4.245 6.196 1.00 71.88 85 LEU A O 1
ATOM 662 N N . ILE A 1 86 ? 14.792 5.471 8.080 1.00 73.75 86 ILE A N 1
ATOM 663 C CA . ILE A 1 86 ? 13.854 6.497 7.603 1.00 73.75 86 ILE A CA 1
ATOM 664 C C . ILE A 1 86 ? 14.455 7.239 6.407 1.00 73.75 86 ILE A C 1
ATOM 666 O O . ILE A 1 86 ? 13.791 7.407 5.388 1.00 73.75 86 ILE A O 1
ATOM 670 N N . GLN A 1 87 ? 15.730 7.624 6.495 1.00 73.81 87 GLN A N 1
ATOM 671 C CA . GLN A 1 87 ? 16.424 8.299 5.402 1.00 73.81 87 GLN A CA 1
ATOM 672 C C . GLN A 1 87 ? 16.490 7.435 4.135 1.00 73.81 87 GLN A C 1
ATOM 674 O O . GLN A 1 87 ? 16.200 7.929 3.048 1.00 73.81 87 GLN A O 1
ATOM 679 N N . LYS A 1 88 ? 16.814 6.141 4.264 1.00 75.31 88 LYS A N 1
ATOM 680 C CA . LYS A 1 88 ? 16.806 5.195 3.136 1.00 75.31 88 LYS A CA 1
ATOM 681 C C . LYS A 1 88 ? 15.422 5.080 2.495 1.00 75.31 88 LYS A C 1
ATOM 683 O O . LYS A 1 88 ? 15.335 5.071 1.271 1.00 75.31 88 LYS A O 1
ATOM 688 N N . ILE A 1 89 ? 14.353 5.034 3.297 1.00 73.69 89 ILE A N 1
ATOM 689 C CA . ILE A 1 89 ? 12.971 5.000 2.791 1.00 73.69 89 ILE A CA 1
ATOM 690 C C . ILE A 1 89 ? 12.632 6.289 2.034 1.00 73.69 89 ILE A C 1
ATOM 692 O O . ILE A 1 89 ? 12.084 6.217 0.936 1.00 73.69 89 ILE A O 1
ATOM 696 N N . ILE A 1 90 ? 12.973 7.457 2.588 1.00 76.44 90 ILE A N 1
ATOM 697 C CA . ILE A 1 90 ? 12.723 8.753 1.937 1.00 76.44 90 ILE A CA 1
ATOM 698 C C . ILE A 1 90 ? 13.464 8.825 0.602 1.00 76.44 90 ILE A C 1
ATOM 700 O O . ILE A 1 90 ? 12.865 9.182 -0.408 1.00 76.44 90 ILE A O 1
ATOM 704 N N . TYR A 1 91 ? 14.738 8.439 0.582 1.00 75.88 91 TYR A N 1
ATOM 705 C CA . TYR A 1 91 ? 15.540 8.440 -0.635 1.00 75.88 91 TYR A CA 1
ATOM 706 C C . TYR A 1 91 ? 14.974 7.488 -1.696 1.00 75.88 91 TYR A C 1
ATOM 708 O O . TYR A 1 91 ? 14.850 7.850 -2.862 1.00 75.88 91 TYR A O 1
ATOM 716 N N . PHE A 1 92 ? 14.563 6.285 -1.289 1.00 73.94 92 PHE A N 1
ATOM 717 C CA . PHE A 1 92 ? 13.915 5.333 -2.186 1.00 73.94 92 PHE A CA 1
ATOM 718 C C . PHE A 1 92 ? 12.620 5.905 -2.782 1.00 73.94 92 PHE A C 1
ATOM 720 O O . PHE A 1 92 ? 12.420 5.838 -3.990 1.00 73.94 92 PHE A O 1
ATOM 727 N N . ALA A 1 93 ? 11.776 6.544 -1.967 1.00 76.00 93 ALA A N 1
ATOM 728 C CA . ALA A 1 93 ? 10.566 7.206 -2.451 1.00 76.00 93 ALA A CA 1
ATOM 729 C C . ALA A 1 93 ? 10.873 8.363 -3.420 1.00 76.00 93 ALA A C 1
ATOM 731 O O . ALA A 1 93 ? 10.176 8.526 -4.420 1.00 76.00 93 ALA A O 1
ATOM 732 N N . GLN A 1 94 ? 11.929 9.139 -3.155 1.00 77.00 94 GLN A N 1
ATOM 733 C CA . GLN A 1 94 ? 12.387 10.211 -4.043 1.00 77.00 94 GLN A CA 1
ATOM 734 C C . GLN A 1 94 ? 12.854 9.675 -5.397 1.00 77.00 94 GLN A C 1
ATOM 736 O O . GLN A 1 94 ? 12.497 10.255 -6.416 1.00 77.00 94 GLN A O 1
ATOM 741 N N . GLN A 1 95 ? 13.589 8.559 -5.425 1.00 74.31 95 GLN A N 1
ATOM 742 C CA . GLN A 1 95 ? 14.023 7.920 -6.673 1.00 74.31 95 GLN A CA 1
ATOM 743 C C . GLN A 1 95 ? 12.830 7.484 -7.528 1.00 74.31 95 GLN A C 1
ATOM 745 O O . GLN A 1 95 ? 12.796 7.753 -8.725 1.00 74.31 95 GLN A O 1
ATOM 750 N N . ILE A 1 96 ? 11.816 6.874 -6.905 1.00 75.06 96 ILE A N 1
ATOM 751 C CA . ILE A 1 96 ? 10.591 6.464 -7.604 1.00 75.06 96 ILE A CA 1
ATOM 752 C C . ILE A 1 96 ? 9.872 7.678 -8.181 1.00 75.06 96 ILE A C 1
ATOM 754 O O . ILE A 1 96 ? 9.463 7.657 -9.335 1.00 75.06 96 ILE A O 1
ATOM 758 N N . LEU A 1 97 ? 9.722 8.740 -7.387 1.00 76.12 97 LEU A N 1
ATOM 759 C CA . LEU A 1 97 ? 9.018 9.940 -7.824 1.00 76.12 97 LEU A CA 1
ATOM 760 C C . LEU A 1 97 ? 9.787 10.701 -8.914 1.00 76.12 97 LEU A C 1
ATOM 762 O O . LEU A 1 97 ? 9.159 11.297 -9.780 1.00 76.12 97 LEU A O 1
ATOM 766 N N . ALA A 1 98 ? 11.122 10.665 -8.889 1.00 75.56 98 ALA A N 1
ATOM 767 C CA . ALA A 1 98 ? 11.970 11.265 -9.916 1.00 75.56 98 ALA A CA 1
ATOM 768 C C . ALA A 1 98 ? 11.924 10.494 -11.246 1.00 75.56 98 ALA A C 1
ATOM 770 O O . ALA A 1 98 ? 11.992 11.110 -12.305 1.00 75.56 98 ALA A O 1
ATOM 771 N N . ALA A 1 99 ? 11.794 9.165 -11.190 1.00 73.12 99 ALA A N 1
ATOM 772 C CA . ALA A 1 99 ? 11.607 8.317 -12.367 1.00 73.12 99 ALA A CA 1
ATOM 773 C C . ALA A 1 99 ? 10.163 8.348 -12.900 1.00 73.12 99 ALA A C 1
ATOM 775 O O . ALA A 1 99 ? 9.911 8.010 -14.056 1.00 73.12 99 ALA A O 1
ATOM 776 N N . ALA A 1 100 ? 9.203 8.738 -12.058 1.00 75.50 100 ALA A N 1
ATOM 777 C CA . ALA A 1 100 ? 7.797 8.694 -12.400 1.00 75.50 100 ALA A CA 1
ATOM 778 C C . ALA A 1 100 ? 7.399 9.778 -13.418 1.00 75.50 100 ALA A C 1
ATOM 780 O O . ALA A 1 100 ? 7.783 10.943 -13.276 1.00 75.50 100 ALA A O 1
ATOM 781 N N . PRO A 1 101 ? 6.565 9.432 -14.414 1.00 75.38 101 PRO A N 1
ATOM 782 C CA . PRO A 1 101 ? 6.055 10.407 -15.363 1.00 75.38 101 PRO A CA 1
ATOM 783 C C . PRO A 1 101 ? 5.081 11.386 -14.666 1.00 75.38 101 PRO A C 1
ATOM 785 O O . PRO A 1 101 ? 4.493 11.040 -13.634 1.00 75.38 101 PRO A O 1
ATOM 788 N N . PRO A 1 102 ? 4.879 12.612 -15.189 1.00 76.06 102 PRO A N 1
ATOM 789 C CA . PRO A 1 102 ? 4.076 13.647 -14.525 1.00 76.06 102 PRO A CA 1
ATOM 790 C C . PRO A 1 102 ? 2.653 13.200 -14.145 1.00 76.06 102 PRO A C 1
ATOM 792 O O . PRO A 1 102 ? 2.113 13.614 -13.114 1.00 76.06 102 PRO A O 1
ATOM 795 N N . GLU A 1 103 ? 2.054 12.311 -14.939 1.00 80.44 103 GLU A N 1
ATOM 796 C CA . GLU A 1 103 ? 0.714 11.746 -14.748 1.00 80.44 103 GLU A CA 1
ATOM 797 C C . GLU A 1 103 ? 0.616 10.845 -13.507 1.00 80.44 103 GLU A C 1
ATOM 799 O O . GLU A 1 103 ? -0.465 10.666 -12.943 1.00 80.44 103 GLU A O 1
ATOM 804 N N . PHE A 1 104 ? 1.742 10.307 -13.035 1.00 80.69 104 PHE A N 1
ATOM 805 C CA . PHE A 1 104 ? 1.803 9.416 -11.878 1.00 80.69 104 PHE A CA 1
ATOM 806 C C . PHE A 1 104 ? 1.339 10.105 -10.588 1.00 80.69 104 PHE A C 1
ATOM 808 O O . PHE A 1 104 ? 0.674 9.496 -9.749 1.00 80.69 104 PHE A O 1
ATOM 815 N N . SER A 1 105 ? 1.618 11.404 -10.453 1.00 81.38 105 SER A N 1
ATOM 816 C CA . SER A 1 105 ? 1.168 12.213 -9.315 1.00 81.38 105 SER A CA 1
ATOM 817 C C . SER A 1 105 ? -0.362 12.289 -9.224 1.00 81.38 105 SER A C 1
ATOM 819 O O . SER A 1 105 ? -0.934 12.100 -8.147 1.00 81.38 105 SER A O 1
ATOM 821 N N . TRP A 1 106 ? -1.036 12.469 -10.365 1.00 85.81 106 TRP A N 1
ATOM 822 C CA . TRP A 1 106 ? -2.495 12.464 -10.463 1.00 85.81 106 TRP A CA 1
ATOM 823 C C . TRP A 1 106 ? -3.080 11.095 -10.134 1.00 85.81 106 TRP A C 1
ATOM 825 O O . TRP A 1 106 ? -4.108 11.015 -9.462 1.00 85.81 106 TRP A O 1
ATOM 835 N N . ALA A 1 107 ? -2.409 10.018 -10.545 1.00 86.19 107 ALA A N 1
ATOM 836 C CA . ALA A 1 107 ? -2.829 8.662 -10.222 1.00 86.19 107 ALA A CA 1
ATOM 837 C C . ALA A 1 107 ? -2.735 8.374 -8.712 1.00 86.19 107 ALA A C 1
ATOM 839 O O . ALA A 1 107 ? -3.689 7.858 -8.129 1.00 86.19 107 ALA A O 1
ATOM 840 N N . ILE A 1 108 ? -1.643 8.778 -8.049 1.00 86.19 108 ILE A N 1
ATOM 841 C CA . ILE A 1 108 ? -1.518 8.684 -6.584 1.00 86.19 108 ILE A CA 1
ATOM 842 C C . ILE A 1 108 ? -2.608 9.506 -5.896 1.00 86.19 108 ILE A C 1
ATOM 844 O O . ILE A 1 108 ? -3.240 9.021 -4.957 1.00 86.19 108 ILE A O 1
ATOM 848 N N . LEU A 1 109 ? -2.852 10.734 -6.359 1.00 89.50 109 LEU A N 1
ATOM 849 C CA . LEU A 1 109 ? -3.885 11.592 -5.788 1.00 89.50 109 LEU A CA 1
ATOM 850 C C . LEU A 1 109 ? -5.275 10.958 -5.931 1.00 89.50 109 LEU A C 1
ATOM 852 O O . LEU A 1 109 ? -6.035 10.932 -4.966 1.00 89.50 109 LEU A O 1
ATOM 856 N N . ALA A 1 110 ? -5.592 10.388 -7.094 1.00 89.88 110 ALA A N 1
ATOM 857 C CA . ALA A 1 110 ? -6.841 9.670 -7.321 1.00 89.88 110 ALA A CA 1
ATOM 858 C C . ALA A 1 110 ? -6.970 8.436 -6.412 1.00 89.88 110 ALA A C 1
ATOM 860 O O . ALA A 1 110 ? -8.036 8.210 -5.837 1.00 89.88 110 ALA A O 1
ATOM 861 N N . LEU A 1 111 ? -5.889 7.669 -6.220 1.00 88.19 111 LEU A N 1
ATOM 862 C CA . LEU A 1 111 ? -5.865 6.529 -5.297 1.00 88.19 111 LEU A CA 1
ATOM 863 C C . LEU A 1 111 ? -6.108 6.966 -3.852 1.00 88.19 111 LEU A C 1
ATOM 865 O O . LEU A 1 111 ? -6.926 6.351 -3.165 1.00 88.19 111 LEU A O 1
ATOM 869 N N . LEU A 1 112 ? -5.437 8.031 -3.405 1.00 91.69 112 LEU A N 1
ATOM 870 C CA . LEU A 1 112 ? -5.632 8.614 -2.080 1.00 91.69 112 LEU A CA 1
ATOM 871 C C . LEU A 1 112 ? -7.074 9.086 -1.900 1.00 91.69 112 LEU A C 1
ATOM 873 O O . LEU A 1 112 ? -7.709 8.727 -0.919 1.00 91.69 112 LEU A O 1
ATOM 877 N N . LEU A 1 113 ? -7.632 9.827 -2.857 1.00 91.94 113 LEU A N 1
ATOM 878 C CA . LEU A 1 113 ? -9.011 10.310 -2.773 1.00 91.94 113 LEU A CA 1
ATOM 879 C C . LEU A 1 113 ? -10.030 9.165 -2.768 1.00 91.94 113 LEU A C 1
ATOM 881 O O . LEU A 1 113 ? -10.953 9.183 -1.959 1.00 91.94 113 LEU A O 1
ATOM 885 N N . SER A 1 114 ? -9.848 8.151 -3.615 1.00 90.38 114 SER A N 1
ATOM 886 C CA . SER A 1 114 ? -10.736 6.984 -3.685 1.00 90.38 114 SER A CA 1
ATOM 887 C C . SER A 1 114 ? -10.752 6.199 -2.367 1.00 90.38 114 SER A C 1
ATOM 889 O O . SER A 1 114 ? -11.810 5.953 -1.778 1.00 90.38 114 SER A O 1
ATOM 891 N N . HIS A 1 115 ? -9.570 5.885 -1.831 1.00 89.62 115 HIS A N 1
ATOM 892 C CA . HIS A 1 115 ? -9.451 5.188 -0.550 1.00 89.62 115 HIS A CA 1
ATOM 893 C C . HIS A 1 115 ? -9.870 6.075 0.629 1.00 89.62 115 HIS A C 1
ATOM 895 O O . HIS A 1 115 ? -10.472 5.587 1.585 1.00 89.62 115 HIS A O 1
ATOM 901 N N . GLY A 1 116 ? -9.618 7.381 0.543 1.00 90.25 116 GLY A N 1
ATOM 902 C CA . GLY A 1 116 ? -10.050 8.376 1.515 1.00 90.25 116 GLY A CA 1
ATOM 903 C C . GLY A 1 116 ? -11.565 8.499 1.592 1.00 90.25 116 GLY A C 1
ATOM 904 O O . GLY A 1 116 ? -12.112 8.516 2.692 1.00 90.25 116 GLY A O 1
ATOM 905 N N . ALA A 1 117 ? -12.257 8.498 0.452 1.00 89.50 117 ALA A N 1
ATOM 906 C CA . ALA A 1 117 ? -13.713 8.475 0.401 1.00 89.50 117 ALA A CA 1
ATOM 907 C C . ALA A 1 117 ? -14.265 7.190 1.031 1.00 89.50 117 ALA A C 1
ATOM 909 O O . ALA A 1 117 ? -15.167 7.258 1.862 1.00 89.50 117 ALA A O 1
ATOM 910 N N . SER A 1 118 ? -13.680 6.029 0.714 1.00 87.94 118 SER A N 1
ATOM 911 C CA . SER A 1 118 ? -14.039 4.756 1.354 1.00 87.94 118 SER A CA 1
ATOM 912 C C . SER A 1 118 ? -13.826 4.800 2.875 1.00 87.94 118 SER A C 1
ATOM 914 O O . SER A 1 118 ? -14.708 4.420 3.642 1.00 87.94 118 SER A O 1
ATOM 916 N N . PHE A 1 119 ? -12.696 5.334 3.337 1.00 88.38 119 PHE A N 1
ATOM 917 C CA . PHE A 1 119 ? -12.420 5.506 4.761 1.00 88.38 119 PHE A CA 1
ATOM 918 C C . PHE A 1 119 ? -13.427 6.448 5.444 1.00 88.38 119 PHE A C 1
ATOM 920 O O . PHE A 1 119 ? -13.973 6.113 6.491 1.00 88.38 119 PHE A O 1
ATOM 927 N N . MET A 1 120 ? -13.724 7.605 4.859 1.00 88.31 120 MET A N 1
ATOM 928 C CA . MET A 1 120 ? -14.627 8.575 5.484 1.00 88.31 120 MET A CA 1
ATOM 929 C C . MET A 1 120 ? -16.089 8.123 5.451 1.00 88.31 120 MET A C 1
ATOM 931 O O . MET A 1 120 ? -16.777 8.197 6.465 1.00 88.31 120 MET A O 1
ATOM 935 N N . LEU A 1 121 ? -16.570 7.628 4.311 1.00 86.75 121 LEU A N 1
ATOM 936 C CA . LEU A 1 121 ? -17.984 7.299 4.123 1.00 86.75 121 LEU A CA 1
ATOM 937 C C . LEU A 1 121 ? -18.360 5.954 4.745 1.00 86.75 121 LEU A C 1
ATOM 939 O O . LEU A 1 121 ? -19.406 5.852 5.380 1.00 86.75 121 LEU A O 1
ATOM 943 N N . LEU A 1 122 ? -17.520 4.929 4.576 1.00 85.06 122 LEU A N 1
ATOM 944 C CA . LEU A 1 122 ? -17.817 3.583 5.070 1.00 85.06 122 LEU A CA 1
ATOM 945 C C . LEU A 1 122 ? -17.267 3.409 6.481 1.00 85.06 122 LEU A C 1
ATOM 947 O O . LEU A 1 122 ? -18.020 3.166 7.418 1.00 85.06 122 LEU A O 1
ATOM 951 N N . PHE A 1 123 ? -15.963 3.609 6.662 1.00 84.62 123 PHE A N 1
ATOM 952 C CA . PHE A 1 123 ? -15.336 3.242 7.926 1.00 84.62 123 PHE A CA 1
ATOM 953 C C . PHE A 1 123 ? -15.747 4.162 9.082 1.00 84.62 123 PHE A C 1
ATOM 955 O O . PHE A 1 123 ? -16.127 3.688 10.155 1.00 84.62 123 PHE A O 1
ATOM 962 N N . VAL A 1 124 ? -15.694 5.478 8.858 1.00 85.94 124 VAL A N 1
ATOM 963 C CA . VAL A 1 124 ? -16.133 6.474 9.845 1.00 85.94 124 VAL A CA 1
ATOM 964 C C . VAL A 1 124 ? -17.653 6.636 9.802 1.00 85.94 124 VAL A C 1
ATOM 966 O O . VAL A 1 124 ? -18.303 6.504 10.838 1.00 85.94 124 VAL A O 1
ATOM 969 N N . GLY A 1 125 ? -18.218 6.871 8.614 1.00 81.31 125 GLY A N 1
ATOM 970 C CA . GLY A 1 125 ? -19.641 7.163 8.430 1.00 81.31 125 GLY A CA 1
ATOM 971 C C . GLY A 1 125 ? -20.591 6.019 8.798 1.00 81.31 125 GLY A C 1
ATOM 972 O O . GLY A 1 125 ? -21.622 6.276 9.411 1.00 81.31 125 GLY A O 1
ATOM 973 N N . GLN A 1 126 ? -20.250 4.759 8.501 1.00 85.56 126 GLN A N 1
ATOM 974 C CA . GLN A 1 126 ? -21.069 3.593 8.883 1.00 85.56 126 GLN A CA 1
ATOM 975 C C . GLN A 1 126 ? -20.650 2.974 10.224 1.00 85.56 126 GLN A C 1
ATOM 977 O O . GLN A 1 126 ? -21.104 1.887 10.573 1.00 85.56 126 GLN A O 1
ATOM 982 N N . HIS A 1 127 ? -19.790 3.654 10.990 1.00 85.75 127 HIS A N 1
ATOM 983 C CA . HIS A 1 127 ? -19.286 3.186 12.283 1.00 85.75 127 HIS A CA 1
ATOM 984 C C . HIS A 1 127 ? -18.636 1.789 12.254 1.00 85.75 127 HIS A C 1
ATOM 986 O O . HIS A 1 127 ? -18.634 1.081 13.263 1.00 85.75 127 HIS A O 1
ATOM 992 N N . GLU A 1 128 ? -18.030 1.396 11.130 1.00 83.00 128 GLU A N 1
ATOM 993 C CA . GLU A 1 128 ? -17.352 0.100 10.973 1.00 83.00 128 GLU A CA 1
ATOM 994 C C . GLU A 1 128 ? -16.214 -0.076 11.997 1.00 83.00 128 GLU A C 1
ATOM 996 O O . GLU A 1 128 ? -15.948 -1.186 12.459 1.00 83.00 128 GLU A O 1
ATOM 1001 N N . TYR A 1 129 ? -15.617 1.037 12.445 1.00 82.19 129 TYR A N 1
ATOM 1002 C CA . TYR A 1 129 ? -14.631 1.063 13.531 1.00 82.19 129 TYR A CA 1
ATOM 1003 C C . TYR A 1 129 ? -15.132 0.429 14.842 1.00 82.19 129 TYR A C 1
ATOM 1005 O O . TYR A 1 129 ? -14.319 -0.024 15.640 1.00 82.19 129 TYR A O 1
ATOM 1013 N N . ARG A 1 130 ? -16.451 0.363 15.081 1.00 81.88 130 ARG A N 1
ATOM 1014 C CA . ARG A 1 130 ? -17.033 -0.276 16.277 1.00 81.88 130 ARG A CA 1
ATOM 1015 C C . ARG A 1 130 ? -17.147 -1.794 16.163 1.00 81.88 130 ARG A C 1
ATOM 1017 O O . ARG A 1 130 ? -17.273 -2.468 17.180 1.00 81.88 130 ARG A O 1
ATOM 1024 N N . HIS A 1 131 ? -17.132 -2.322 14.942 1.00 84.94 131 HIS A N 1
ATOM 1025 C CA . HIS A 1 131 ? -17.336 -3.743 14.655 1.00 84.94 131 HIS A CA 1
ATOM 1026 C C . HIS A 1 131 ? -16.057 -4.456 14.200 1.00 84.94 131 HIS A C 1
ATOM 1028 O O . HIS A 1 131 ? -16.085 -5.654 13.926 1.00 84.94 131 HIS A O 1
ATOM 1034 N N . THR A 1 132 ? -14.931 -3.746 14.145 1.00 86.94 132 THR A N 1
ATOM 1035 C CA . THR A 1 132 ? -13.617 -4.312 13.838 1.00 86.94 132 THR A CA 1
ATOM 1036 C C . THR A 1 132 ? -12.678 -4.196 15.034 1.00 86.94 132 THR A C 1
ATOM 1038 O O . THR A 1 132 ? -12.874 -3.378 15.928 1.00 86.94 132 THR A O 1
ATOM 1041 N N . THR A 1 133 ? -11.616 -4.994 15.037 1.00 89.69 133 THR A N 1
ATOM 1042 C CA . THR A 1 133 ? -10.527 -4.893 16.014 1.00 89.69 133 THR A CA 1
ATOM 1043 C C . THR A 1 133 ? -9.245 -4.412 15.344 1.00 89.69 133 THR A C 1
ATOM 1045 O O . THR A 1 133 ? -9.071 -4.548 14.128 1.00 89.69 133 THR A O 1
ATOM 1048 N N . VAL A 1 134 ? -8.323 -3.866 16.141 1.00 87.94 134 VAL A N 1
ATOM 1049 C CA . VAL A 1 134 ? -6.993 -3.440 15.672 1.00 87.94 134 VAL A CA 1
ATOM 1050 C C . VAL A 1 134 ? -6.247 -4.612 15.019 1.00 87.94 134 VAL A C 1
ATOM 1052 O O . VAL A 1 134 ? -5.684 -4.451 13.940 1.00 87.94 134 VAL A O 1
ATOM 1055 N N . ASP A 1 135 ? -6.332 -5.813 15.596 1.00 86.81 135 ASP A N 1
ATOM 1056 C CA . ASP A 1 135 ? -5.701 -7.020 15.045 1.00 86.81 135 ASP A CA 1
ATOM 1057 C C . ASP A 1 135 ? -6.282 -7.443 13.691 1.00 86.81 135 ASP A C 1
ATOM 1059 O O . ASP A 1 135 ? -5.552 -7.899 12.805 1.00 86.81 135 ASP A O 1
ATOM 1063 N N . ALA A 1 136 ? -7.601 -7.314 13.520 1.00 87.44 136 ALA A N 1
ATOM 1064 C CA . ALA A 1 136 ? -8.257 -7.615 12.253 1.00 87.44 136 ALA A CA 1
ATOM 1065 C C . ALA A 1 136 ? -7.836 -6.614 11.167 1.00 87.44 136 ALA A C 1
ATOM 1067 O O . ALA A 1 136 ? -7.513 -7.022 10.049 1.00 87.44 136 ALA A O 1
ATOM 1068 N N . LEU A 1 137 ? -7.766 -5.325 11.519 1.00 88.19 137 LEU A N 1
ATOM 1069 C CA . LEU A 1 137 ? -7.286 -4.265 10.634 1.00 88.19 137 LEU A CA 1
ATOM 1070 C C . LEU A 1 137 ? -5.828 -4.485 10.233 1.00 88.19 137 LEU A C 1
ATOM 1072 O O . LEU A 1 137 ? -5.517 -4.419 9.048 1.00 88.19 137 LEU A O 1
ATOM 1076 N N . MET A 1 138 ? -4.961 -4.829 11.189 1.00 87.81 138 MET A N 1
ATOM 1077 C CA . MET A 1 138 ? -3.553 -5.124 10.931 1.00 87.81 138 MET A CA 1
ATOM 1078 C C . MET A 1 138 ? -3.404 -6.222 9.873 1.00 87.81 138 MET A C 1
ATOM 1080 O O . MET A 1 138 ? -2.608 -6.080 8.955 1.00 87.81 138 MET A O 1
ATOM 1084 N N . LYS A 1 139 ? -4.185 -7.306 9.958 1.00 86.44 139 LYS A N 1
ATOM 1085 C CA . LYS A 1 139 ? -4.078 -8.458 9.044 1.00 86.44 139 LYS A CA 1
ATOM 1086 C C . LYS A 1 139 ? -4.708 -8.226 7.670 1.00 86.44 139 LYS A C 1
ATOM 1088 O O . LYS A 1 139 ? -4.390 -8.964 6.737 1.00 86.44 139 LYS A O 1
ATOM 1093 N N . ALA A 1 140 ? -5.601 -7.248 7.521 1.00 86.12 140 ALA A N 1
ATOM 1094 C CA . ALA A 1 140 ? -6.368 -7.066 6.289 1.00 86.12 140 ALA A CA 1
ATOM 1095 C C . ALA A 1 140 ? -5.483 -6.851 5.036 1.00 86.12 140 ALA A C 1
ATOM 1097 O O . ALA A 1 140 ? -5.707 -7.547 4.040 1.00 86.12 140 ALA A O 1
ATOM 1098 N N . PRO A 1 141 ? -4.428 -6.011 5.067 1.00 85.62 141 PRO A N 1
ATOM 1099 C CA . PRO A 1 141 ? -3.562 -5.789 3.906 1.00 85.62 141 PRO A CA 1
ATOM 1100 C C . PRO A 1 141 ? -2.649 -6.976 3.558 1.00 85.62 141 PRO A C 1
ATOM 1102 O O . PRO A 1 141 ? -2.241 -7.125 2.406 1.00 85.62 141 PRO A O 1
ATOM 1105 N N . TYR A 1 142 ? -2.349 -7.860 4.519 1.00 81.88 142 TYR A N 1
ATOM 1106 C CA . TYR A 1 142 ? -1.407 -8.971 4.322 1.00 81.88 142 TYR A CA 1
ATOM 1107 C C . TYR A 1 142 ? -1.878 -9.958 3.258 1.00 81.88 142 TYR A C 1
ATOM 1109 O O . TYR A 1 142 ? -1.068 -10.455 2.479 1.00 81.88 142 TYR A O 1
ATOM 1117 N N . LYS A 1 143 ? -3.190 -10.214 3.183 1.00 79.88 143 LYS A N 1
ATOM 1118 C CA . LYS A 1 143 ? -3.764 -11.102 2.161 1.00 79.88 143 LYS A CA 1
ATOM 1119 C C . LYS A 1 143 ? -3.445 -10.607 0.753 1.00 79.88 143 LYS A C 1
ATOM 1121 O O . LYS A 1 143 ? -3.121 -11.413 -0.112 1.00 79.88 143 LYS A O 1
ATOM 1126 N N . ARG A 1 144 ? -3.499 -9.288 0.542 1.00 80.56 144 ARG A N 1
ATOM 1127 C CA . ARG A 1 144 ? -3.189 -8.671 -0.749 1.00 80.56 144 ARG A CA 1
ATOM 1128 C C . ARG A 1 144 ? -1.714 -8.844 -1.087 1.00 80.56 144 ARG A C 1
ATOM 1130 O O . ARG A 1 144 ? -1.398 -9.397 -2.135 1.00 80.56 144 ARG A O 1
ATOM 1137 N N . ILE A 1 145 ? -0.817 -8.422 -0.194 1.00 78.56 145 ILE A N 1
ATOM 1138 C CA . ILE A 1 145 ? 0.616 -8.451 -0.500 1.00 78.56 145 ILE A CA 1
ATOM 1139 C C . ILE A 1 145 ? 1.147 -9.886 -0.630 1.00 78.56 145 ILE A C 1
ATOM 1141 O O . ILE A 1 145 ? 1.995 -10.137 -1.482 1.00 78.56 145 ILE A O 1
ATOM 1145 N N . ALA A 1 146 ? 0.632 -10.846 0.143 1.00 77.56 146 ALA A N 1
ATOM 1146 C CA . ALA A 1 146 ? 1.019 -12.251 0.015 1.00 77.56 146 ALA A CA 1
ATOM 1147 C C . ALA A 1 146 ? 0.716 -12.809 -1.386 1.00 77.56 146 ALA A C 1
ATOM 1149 O O . ALA A 1 146 ? 1.575 -13.443 -1.993 1.00 77.56 146 ALA A O 1
ATOM 1150 N N . VAL A 1 147 ? -0.472 -12.518 -1.932 1.00 80.75 147 VAL A N 1
ATOM 1151 C CA . VAL A 1 147 ? -0.839 -12.920 -3.301 1.00 80.75 147 VAL A CA 1
ATOM 1152 C C . VAL A 1 147 ? 0.099 -12.281 -4.326 1.00 80.75 147 VAL A C 1
ATOM 1154 O O . VAL A 1 147 ? 0.558 -12.959 -5.242 1.00 80.75 147 VAL A O 1
ATOM 1157 N N . LEU A 1 148 ? 0.442 -11.003 -4.141 1.00 77.25 148 LEU A N 1
ATOM 1158 C CA . LEU A 1 148 ? 1.362 -10.297 -5.036 1.00 77.25 148 LEU A CA 1
ATOM 1159 C C . LEU A 1 148 ? 2.793 -10.815 -4.955 1.00 77.25 148 LEU A C 1
ATOM 1161 O O . LEU A 1 148 ? 3.440 -10.945 -5.986 1.00 77.25 148 LEU A O 1
ATOM 1165 N N . HIS A 1 149 ? 3.281 -11.175 -3.770 1.00 73.38 149 HIS A N 1
ATOM 1166 C CA . HIS A 1 149 ? 4.601 -11.790 -3.641 1.00 73.38 149 HIS A CA 1
ATOM 1167 C C . HIS A 1 149 ? 4.665 -13.133 -4.332 1.00 73.38 149 HIS A C 1
ATOM 1169 O O . HIS A 1 149 ? 5.617 -13.382 -5.057 1.00 73.38 149 HIS A O 1
ATOM 1175 N N . ILE A 1 150 ? 3.656 -13.982 -4.144 1.00 77.00 150 ILE A N 1
ATOM 1176 C CA . ILE A 1 150 ? 3.609 -15.278 -4.822 1.00 77.00 150 ILE A CA 1
ATOM 1177 C C . ILE A 1 150 ? 3.615 -15.064 -6.341 1.00 77.00 150 ILE A C 1
ATOM 1179 O O . ILE A 1 150 ? 4.394 -15.706 -7.039 1.00 77.00 150 ILE A O 1
ATOM 1183 N N . ALA A 1 151 ? 2.824 -14.113 -6.848 1.00 75.56 151 ALA A N 1
ATOM 1184 C CA . ALA A 1 151 ? 2.800 -13.783 -8.271 1.00 75.56 151 ALA A CA 1
ATOM 1185 C C . ALA A 1 151 ? 4.156 -13.265 -8.786 1.00 75.56 151 ALA A C 1
ATOM 1187 O O . ALA A 1 151 ? 4.615 -13.712 -9.834 1.00 75.56 151 ALA A O 1
ATOM 1188 N N . VAL A 1 152 ? 4.816 -12.366 -8.047 1.00 71.12 152 VAL A N 1
ATOM 1189 C CA . VAL A 1 152 ? 6.120 -11.797 -8.430 1.00 71.12 152 VAL A CA 1
ATOM 1190 C C . VAL A 1 152 ? 7.245 -12.823 -8.322 1.00 71.12 152 VAL A C 1
ATOM 1192 O O . VAL A 1 152 ? 8.102 -12.846 -9.194 1.00 71.12 152 VAL A O 1
ATOM 1195 N N . ILE A 1 153 ? 7.242 -13.702 -7.317 1.00 73.69 153 ILE A N 1
ATOM 1196 C CA . ILE A 1 153 ? 8.242 -14.774 -7.177 1.00 73.69 153 ILE A CA 1
ATOM 1197 C C . ILE A 1 153 ? 8.110 -15.769 -8.329 1.00 73.69 153 ILE A C 1
ATOM 1199 O O . ILE A 1 153 ? 9.107 -16.09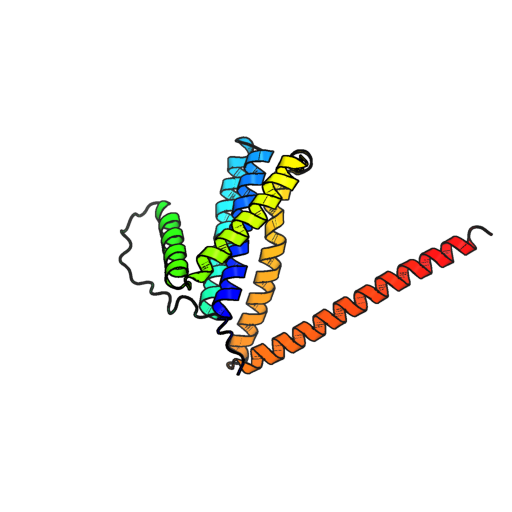7 -8.964 1.00 73.69 153 ILE A O 1
ATOM 1203 N N . ILE A 1 154 ? 6.886 -16.215 -8.633 1.00 72.50 154 ILE A N 1
ATOM 1204 C CA . ILE A 1 154 ? 6.634 -17.121 -9.760 1.00 72.50 154 ILE A CA 1
ATOM 1205 C C . ILE A 1 154 ? 7.020 -16.439 -11.076 1.00 72.50 154 ILE A C 1
ATOM 1207 O O . ILE A 1 154 ? 7.740 -17.024 -11.878 1.00 72.50 154 ILE A O 1
ATOM 1211 N N . GLY A 1 155 ? 6.595 -15.188 -11.281 1.00 67.81 155 GLY A N 1
ATOM 1212 C CA . GLY A 1 155 ? 6.935 -14.414 -12.474 1.00 67.81 155 GLY A CA 1
ATOM 1213 C C . GLY A 1 155 ? 8.442 -14.210 -12.633 1.00 67.81 155 GLY A C 1
ATOM 1214 O O . GLY A 1 155 ? 8.982 -14.476 -13.699 1.00 67.81 155 GLY A O 1
ATOM 1215 N N . GLY A 1 156 ? 9.134 -13.802 -11.568 1.00 66.75 156 GLY A N 1
ATOM 1216 C CA . GLY A 1 156 ? 10.578 -13.573 -11.563 1.00 66.75 156 GLY A CA 1
ATOM 1217 C C . GLY A 1 156 ? 11.382 -14.850 -11.798 1.00 66.75 156 GLY A C 1
ATOM 1218 O O . GLY A 1 156 ? 12.303 -14.843 -12.608 1.00 66.75 156 GLY A O 1
ATOM 1219 N N . PHE A 1 157 ? 11.000 -15.965 -11.166 1.00 68.00 157 PHE A N 1
ATOM 1220 C CA . PHE A 1 157 ? 11.637 -17.264 -11.396 1.00 68.00 157 PHE A CA 1
ATOM 1221 C C . PHE A 1 157 ? 11.515 -17.702 -12.863 1.00 68.00 157 PHE A C 1
ATOM 1223 O O . PHE A 1 157 ? 12.504 -18.093 -13.476 1.00 68.00 157 PHE A O 1
ATOM 1230 N N . LEU A 1 158 ? 10.332 -17.530 -13.460 1.00 65.25 158 LEU A N 1
ATOM 1231 C CA . LEU A 1 158 ? 10.102 -17.824 -14.876 1.00 65.25 158 LEU A CA 1
ATOM 1232 C C . LEU A 1 158 ? 10.920 -16.920 -15.814 1.00 65.25 158 LEU A C 1
ATOM 1234 O O . LEU A 1 158 ? 11.392 -17.386 -16.846 1.00 65.25 158 LEU A O 1
ATOM 1238 N N . VAL A 1 159 ? 11.123 -15.641 -15.474 1.00 64.06 159 VAL A N 1
ATOM 1239 C CA . VAL A 1 159 ? 11.994 -14.743 -16.262 1.00 64.06 159 VAL A CA 1
ATOM 1240 C C . VAL A 1 159 ? 13.444 -15.217 -16.231 1.00 64.06 159 VAL A C 1
ATOM 1242 O O . VAL A 1 159 ? 14.090 -15.274 -17.277 1.00 64.06 159 VAL A O 1
ATOM 1245 N N . VAL A 1 160 ? 13.948 -15.559 -15.042 1.00 63.62 160 VAL A N 1
ATOM 1246 C CA . VAL A 1 160 ? 15.348 -15.954 -14.842 1.00 63.62 160 VAL A CA 1
ATOM 1247 C C . VAL A 1 160 ? 15.651 -17.301 -15.501 1.00 63.62 160 VAL A C 1
ATOM 1249 O O . VAL A 1 160 ? 16.701 -17.443 -16.120 1.00 63.62 160 VAL A O 1
ATOM 1252 N N . GLU A 1 161 ? 14.739 -18.273 -15.419 1.00 61.53 161 GLU A N 1
ATOM 1253 C CA . GLU A 1 161 ? 14.956 -19.614 -15.975 1.00 61.53 161 GLU A CA 1
ATOM 1254 C C . GLU A 1 161 ? 14.816 -19.657 -17.507 1.00 61.53 161 GLU A C 1
ATOM 1256 O O . GLU A 1 161 ? 15.555 -20.383 -18.170 1.00 61.53 161 GLU A O 1
ATOM 1261 N N . LEU A 1 162 ? 13.916 -18.857 -18.097 1.00 61.56 162 LEU A N 1
ATOM 1262 C CA . LEU A 1 162 ? 13.705 -18.853 -19.551 1.00 61.56 162 LEU A CA 1
ATOM 1263 C C . LEU A 1 162 ? 14.599 -17.860 -20.308 1.00 61.56 162 LEU A C 1
ATOM 1265 O O . LEU A 1 162 ? 14.697 -17.956 -21.532 1.00 61.56 162 LEU A O 1
ATOM 1269 N N . GLY A 1 163 ? 15.234 -16.902 -19.622 1.00 58.22 163 GLY A N 1
ATOM 1270 C CA . GLY A 1 163 ? 16.219 -15.976 -20.200 1.00 58.22 163 GLY A CA 1
ATOM 1271 C C . GLY A 1 163 ? 15.708 -15.083 -21.342 1.00 58.22 163 GLY A C 1
ATOM 1272 O O . GLY A 1 163 ? 16.499 -14.369 -21.956 1.00 58.22 163 GLY A O 1
ATOM 1273 N N . GLN A 1 164 ? 14.407 -15.121 -21.661 1.00 53.38 164 GLN A N 1
ATOM 1274 C CA . GLN A 1 164 ? 13.792 -14.392 -22.769 1.00 53.38 164 GLN A CA 1
ATOM 1275 C C . GLN A 1 164 ? 12.395 -13.860 -22.382 1.00 53.38 164 GLN A C 1
ATOM 1277 O O . GLN A 1 164 ? 11.554 -14.640 -21.923 1.00 53.38 164 GLN A O 1
ATOM 1282 N N . PRO A 1 165 ? 12.083 -12.571 -22.645 1.00 56.66 165 PRO A N 1
ATOM 1283 C CA . PRO A 1 165 ? 10.779 -11.951 -22.353 1.00 56.66 165 PRO A CA 1
ATOM 1284 C C . PRO A 1 165 ? 9.565 -12.682 -22.958 1.00 56.66 165 PRO A C 1
ATOM 1286 O O . PRO A 1 165 ? 8.452 -12.581 -22.443 1.00 56.66 165 PRO A O 1
ATOM 1289 N N . LEU A 1 166 ? 9.772 -13.459 -24.030 1.00 63.41 166 LEU A N 1
ATOM 1290 C CA . LEU A 1 166 ? 8.731 -14.258 -24.685 1.00 63.41 166 LEU A CA 1
ATOM 1291 C C . LEU A 1 166 ? 8.250 -15.439 -23.818 1.00 63.41 166 LEU A C 1
ATOM 1293 O O . LEU A 1 166 ? 7.072 -15.796 -23.849 1.00 63.41 166 LEU A O 1
ATOM 1297 N N . GLY A 1 167 ? 9.150 -16.021 -23.018 1.00 58.38 167 GLY A N 1
ATOM 1298 C CA . GLY A 1 167 ? 8.851 -17.138 -22.122 1.00 58.38 167 GLY A CA 1
ATOM 1299 C C . GLY A 1 167 ? 7.928 -16.735 -20.973 1.00 58.38 167 GLY A C 1
ATOM 1300 O O . GLY A 1 167 ? 6.981 -17.455 -20.660 1.00 58.38 167 GLY A O 1
ATOM 1301 N N . LEU A 1 168 ? 8.132 -15.533 -20.423 1.00 57.81 168 LEU A N 1
ATOM 1302 C CA . LEU A 1 168 ? 7.245 -14.938 -19.422 1.00 57.81 168 LEU A CA 1
ATOM 1303 C C . LEU A 1 168 ? 5.825 -14.769 -19.972 1.00 57.81 168 LEU A C 1
ATOM 1305 O O . LEU A 1 168 ? 4.857 -15.104 -19.295 1.00 57.81 168 LEU A O 1
ATOM 1309 N N . LEU A 1 169 ? 5.696 -14.275 -21.205 1.00 61.97 169 LEU A N 1
ATOM 1310 C CA . LEU A 1 169 ? 4.395 -14.031 -21.822 1.00 61.97 169 LEU A CA 1
ATOM 1311 C C . LEU A 1 169 ? 3.633 -15.345 -22.049 1.00 61.97 169 LEU A C 1
ATOM 1313 O O . LEU A 1 169 ? 2.457 -15.438 -21.705 1.00 61.97 169 LEU A O 1
ATOM 1317 N N . LEU A 1 170 ? 4.313 -16.390 -22.531 1.00 67.19 170 LEU A N 1
ATOM 1318 C CA . LEU A 1 170 ? 3.725 -17.724 -22.691 1.00 67.19 170 LEU A CA 1
ATOM 1319 C C . LEU A 1 170 ? 3.359 -18.370 -21.347 1.00 67.19 170 LEU A C 1
ATOM 1321 O O . LEU A 1 170 ? 2.280 -18.948 -21.220 1.00 67.19 170 LEU A O 1
ATOM 1325 N N . ALA A 1 171 ? 4.209 -18.233 -20.328 1.00 63.31 171 ALA A N 1
ATOM 1326 C CA . ALA A 1 171 ? 3.958 -18.794 -19.006 1.00 63.31 171 ALA A CA 1
ATOM 1327 C C . ALA A 1 171 ? 2.823 -18.067 -18.264 1.00 63.31 171 ALA A C 1
ATOM 1329 O O . ALA A 1 171 ? 1.985 -18.719 -17.645 1.00 63.31 171 ALA A O 1
ATOM 1330 N N . LEU A 1 172 ? 2.732 -16.736 -18.371 1.00 63.66 172 LEU A N 1
ATOM 1331 C CA . LEU A 1 172 ? 1.620 -15.956 -17.817 1.00 63.66 172 LEU A CA 1
ATOM 1332 C C . LEU A 1 172 ? 0.297 -16.283 -18.515 1.00 63.66 172 LEU A C 1
ATOM 1334 O O . LEU A 1 172 ? -0.731 -16.385 -17.846 1.00 63.66 172 LEU A O 1
ATOM 1338 N N . VAL A 1 173 ? 0.312 -16.494 -19.835 1.00 77.12 173 VAL A N 1
ATOM 1339 C CA . VAL A 1 173 ? -0.866 -16.959 -20.580 1.00 77.12 173 VAL A CA 1
ATOM 1340 C C . VAL A 1 173 ? -1.269 -18.361 -20.123 1.00 77.12 173 VAL A C 1
ATOM 1342 O O . VAL A 1 173 ? -2.441 -18.579 -19.826 1.00 77.12 173 VAL A O 1
ATOM 1345 N N . ALA A 1 174 ? -0.321 -19.289 -19.971 1.00 73.56 174 ALA A N 1
ATOM 1346 C CA . ALA A 1 174 ? -0.599 -20.635 -19.472 1.00 73.56 174 ALA A CA 1
ATOM 1347 C C . ALA A 1 174 ? -1.151 -20.622 -18.035 1.00 73.56 174 ALA A C 1
ATOM 1349 O O . ALA A 1 174 ? -2.166 -21.260 -17.757 1.00 73.56 174 ALA A O 1
ATOM 1350 N N . LEU A 1 175 ? -0.543 -19.845 -17.132 1.00 73.56 175 LEU A N 1
ATOM 1351 C CA . LEU A 1 175 ? -1.002 -19.691 -15.751 1.00 73.56 175 LEU A CA 1
ATOM 1352 C C . LEU A 1 175 ? -2.406 -19.081 -15.689 1.00 73.56 175 LEU A C 1
ATOM 1354 O O . LEU A 1 175 ? -3.244 -19.540 -14.913 1.00 73.56 175 LEU A O 1
ATOM 1358 N N . LYS A 1 176 ? -2.683 -18.075 -16.527 1.00 79.25 176 LYS A N 1
ATOM 1359 C CA . LYS A 1 176 ? -4.010 -17.467 -16.642 1.00 79.25 176 LYS A CA 1
ATOM 1360 C C . LYS A 1 176 ? -5.046 -18.479 -17.121 1.00 79.25 176 LYS A C 1
ATOM 1362 O O . LYS A 1 176 ? -6.093 -18.590 -16.497 1.00 79.25 176 LYS A O 1
ATOM 1367 N N . ILE A 1 177 ? -4.728 -19.266 -18.148 1.00 80.44 177 ILE A N 1
ATOM 1368 C CA . ILE A 1 177 ? -5.604 -20.335 -18.646 1.00 80.44 177 ILE A CA 1
ATOM 1369 C C . ILE A 1 177 ? -5.896 -21.349 -17.534 1.00 80.44 177 ILE A C 1
ATOM 1371 O O . ILE A 1 177 ? -7.050 -21.707 -17.318 1.00 80.44 177 ILE A O 1
ATOM 1375 N N . VAL A 1 178 ? -4.881 -21.773 -16.776 1.00 77.62 178 VAL A N 1
ATOM 1376 C CA . VAL A 1 178 ? -5.065 -22.699 -15.648 1.00 77.62 178 VAL A CA 1
ATOM 1377 C C . VAL A 1 178 ? -5.946 -22.086 -14.556 1.00 77.62 178 VAL A C 1
ATOM 1379 O O . VAL A 1 178 ? -6.856 -22.759 -14.071 1.00 77.62 178 VAL A O 1
ATOM 1382 N N . MET A 1 179 ? -5.730 -20.820 -14.181 1.00 72.38 179 MET A N 1
ATOM 1383 C CA . MET A 1 179 ? -6.568 -20.136 -13.188 1.00 72.38 179 MET A CA 1
ATOM 1384 C C . MET A 1 179 ? -8.015 -19.979 -13.655 1.00 72.38 179 MET A C 1
ATOM 1386 O O . MET A 1 179 ? -8.927 -20.251 -12.873 1.00 72.38 179 MET A O 1
ATOM 1390 N N . ASP A 1 180 ? -8.231 -19.594 -14.912 1.00 79.19 180 ASP A N 1
ATOM 1391 C CA . ASP A 1 180 ? -9.564 -19.461 -15.498 1.00 79.19 180 ASP A CA 1
ATOM 1392 C C . ASP A 1 180 ? -10.279 -20.822 -15.513 1.00 79.19 180 ASP A C 1
ATOM 1394 O O . ASP A 1 180 ? -11.433 -20.916 -15.093 1.00 79.19 180 ASP A O 1
ATOM 1398 N N . ILE A 1 181 ? -9.576 -21.906 -15.869 1.00 76.88 181 ILE A N 1
ATOM 1399 C CA . ILE A 1 181 ? -10.104 -23.279 -15.815 1.00 76.88 181 ILE A CA 1
ATOM 1400 C C . ILE A 1 181 ? -10.427 -23.696 -14.374 1.00 76.88 181 ILE A C 1
ATOM 1402 O O . ILE A 1 181 ? -11.491 -24.263 -14.117 1.00 76.88 181 ILE A O 1
ATOM 1406 N N . MET A 1 182 ? -9.547 -23.420 -13.408 1.00 72.75 182 MET A N 1
ATOM 1407 C CA . MET A 1 182 ? -9.782 -23.759 -12.001 1.00 72.75 182 MET A CA 1
ATOM 1408 C C . MET A 1 182 ? -10.980 -23.002 -11.423 1.00 72.75 182 MET A C 1
ATOM 1410 O O . MET A 1 182 ? -11.797 -23.600 -10.720 1.00 72.75 182 MET A O 1
ATOM 1414 N N . LEU A 1 183 ? -11.112 -21.707 -11.724 1.00 70.88 183 LEU A N 1
ATOM 1415 C CA . LEU A 1 183 ? -12.250 -20.886 -11.307 1.00 70.88 183 LEU A CA 1
ATOM 1416 C C . LEU A 1 183 ? -13.550 -21.357 -11.968 1.00 70.88 183 LEU A C 1
ATOM 1418 O O . LEU A 1 183 ? -14.570 -21.468 -11.285 1.00 70.88 183 LEU A O 1
ATOM 1422 N N . HIS A 1 184 ? -13.497 -21.726 -13.248 1.00 69.62 184 HIS A N 1
ATOM 1423 C CA . HIS A 1 184 ? -14.631 -22.280 -13.982 1.00 69.62 184 HIS A CA 1
ATOM 1424 C C . HIS A 1 184 ? -15.076 -23.647 -13.428 1.00 69.62 184 HIS A C 1
ATOM 1426 O O . HIS A 1 184 ? -16.262 -23.903 -13.249 1.00 69.62 184 HIS A O 1
ATOM 1432 N N . ASN A 1 185 ? -14.146 -24.521 -13.037 1.00 66.06 185 ASN A N 1
ATOM 1433 C CA . ASN A 1 185 ? -14.506 -25.798 -12.409 1.00 66.06 185 ASN A CA 1
ATOM 1434 C C . ASN A 1 185 ? -15.070 -25.628 -10.988 1.00 66.06 185 ASN A C 1
ATOM 1436 O O . ASN A 1 185 ? -15.867 -26.443 -10.508 1.00 66.06 185 ASN A O 1
ATOM 1440 N N . ARG A 1 186 ? -14.673 -24.559 -10.291 1.00 60.91 186 ARG A N 1
ATOM 1441 C CA . ARG A 1 186 ? -15.143 -24.268 -8.934 1.00 60.91 186 ARG A CA 1
ATOM 1442 C C . ARG A 1 186 ? -16.572 -23.714 -8.923 1.00 60.91 186 ARG A C 1
ATOM 1444 O O . ARG A 1 186 ? -17.312 -24.025 -7.989 1.00 60.91 186 ARG A O 1
ATOM 1451 N N . SER A 1 187 ? -16.996 -22.988 -9.962 1.00 55.66 187 SER A N 1
ATOM 1452 C CA . SER A 1 187 ? -18.389 -22.536 -10.113 1.00 55.66 187 SER A CA 1
ATOM 1453 C C . SER A 1 187 ? -19.350 -23.696 -10.417 1.00 55.66 187 SER A C 1
ATOM 1455 O O . SER A 1 187 ? -20.431 -23.762 -9.826 1.00 55.66 187 SER A O 1
ATOM 1457 N N . HIS A 1 188 ? -18.937 -24.688 -11.215 1.00 54.31 188 HIS A N 1
ATOM 1458 C CA . HIS A 1 188 ? -19.748 -25.888 -11.477 1.00 54.31 188 HIS A CA 1
ATOM 1459 C C . HIS A 1 188 ? -19.930 -26.795 -10.246 1.00 54.31 188 HIS A C 1
ATOM 1461 O O . HIS A 1 188 ? -21.003 -27.377 -10.050 1.00 54.31 188 HIS A O 1
ATOM 1467 N N . ARG A 1 189 ? -18.928 -26.881 -9.360 1.00 51.72 189 ARG A N 1
ATOM 1468 C CA . ARG A 1 189 ? -19.043 -27.621 -8.088 1.00 51.72 189 ARG A CA 1
ATOM 1469 C C . ARG A 1 189 ? -19.962 -26.944 -7.064 1.00 51.72 189 ARG A C 1
ATOM 1471 O O . ARG A 1 189 ? -20.616 -27.633 -6.287 1.00 51.72 189 ARG A O 1
ATOM 1478 N N . ALA A 1 190 ? -20.061 -25.614 -7.076 1.00 52.88 190 ALA A N 1
ATOM 1479 C CA . ALA A 1 190 ? -20.990 -24.884 -6.209 1.00 52.88 190 ALA A CA 1
ATOM 1480 C C . ALA A 1 190 ? -22.456 -25.001 -6.684 1.00 52.88 190 ALA A C 1
ATOM 1482 O O . ALA A 1 190 ? -23.365 -25.145 -5.863 1.00 52.88 190 ALA A O 1
ATOM 1483 N N . ALA A 1 191 ? -22.692 -25.011 -8.001 1.00 54.44 191 ALA A N 1
ATOM 1484 C CA . ALA A 1 191 ? -24.031 -25.176 -8.575 1.00 54.44 191 ALA A CA 1
ATOM 1485 C C . ALA A 1 191 ? -24.595 -26.601 -8.389 1.00 54.44 191 ALA A C 1
ATOM 1487 O O . ALA A 1 191 ? -25.763 -26.767 -8.039 1.0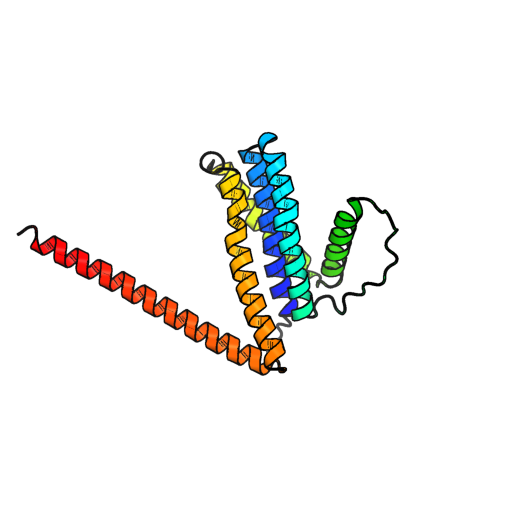0 54.44 191 ALA A O 1
ATOM 1488 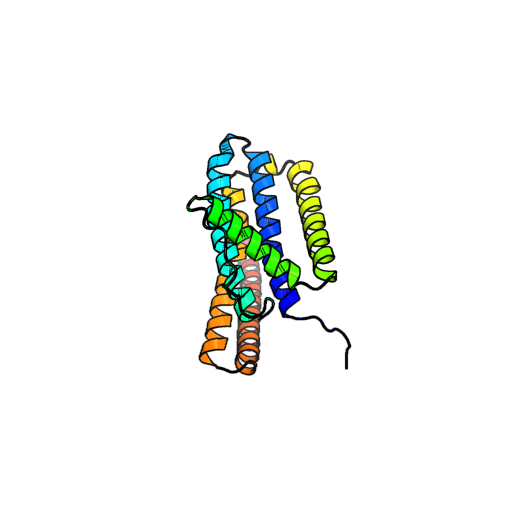N N . SER A 1 192 ? -23.759 -27.632 -8.553 1.00 52.06 192 SER A N 1
ATOM 1489 C CA . SER A 1 192 ? -24.161 -29.039 -8.370 1.00 52.06 192 SER A CA 1
ATOM 1490 C C . SER A 1 192 ? -24.468 -29.388 -6.908 1.00 52.06 192 SER A C 1
ATOM 1492 O O . SER A 1 192 ? -25.500 -29.999 -6.636 1.00 52.06 192 SER A O 1
ATOM 1494 N N . GLY A 1 193 ? -23.664 -28.906 -5.951 1.00 53.81 193 GLY A N 1
ATOM 1495 C CA . GLY A 1 193 ? -23.906 -29.142 -4.520 1.00 53.81 193 GLY A CA 1
ATOM 1496 C C . GLY A 1 193 ? -25.149 -28.437 -3.951 1.00 53.81 193 GLY A C 1
ATOM 1497 O O . GLY A 1 193 ? -25.682 -28.857 -2.924 1.00 53.81 193 GLY A O 1
ATOM 1498 N N . THR A 1 194 ? -25.636 -27.382 -4.612 1.00 56.12 194 THR A N 1
ATOM 1499 C CA . THR A 1 194 ? -26.876 -26.685 -4.220 1.00 56.12 194 THR A CA 1
ATOM 1500 C C . THR A 1 194 ? -28.113 -27.422 -4.744 1.00 56.12 194 THR A C 1
ATOM 1502 O O . THR A 1 194 ? -29.114 -27.532 -4.036 1.00 56.12 194 THR A O 1
ATOM 1505 N N . ASN A 1 195 ? -28.028 -27.998 -5.949 1.00 52.31 195 ASN A N 1
ATOM 1506 C CA . ASN A 1 195 ? -29.125 -28.743 -6.566 1.00 52.31 195 ASN A CA 1
ATOM 1507 C C . ASN A 1 195 ? -29.360 -30.104 -5.878 1.00 52.31 195 ASN A C 1
ATOM 1509 O O . ASN A 1 195 ? -30.496 -30.491 -5.620 1.00 52.31 195 ASN A O 1
ATOM 1513 N N . GLU A 1 196 ? -28.290 -30.792 -5.473 1.00 54.22 196 GLU A N 1
ATOM 1514 C CA . GLU A 1 196 ? -28.376 -32.086 -4.780 1.00 54.22 196 GLU A CA 1
ATOM 1515 C C . GLU A 1 196 ? -29.003 -31.959 -3.375 1.00 54.22 196 GLU A C 1
ATOM 1517 O O . GLU A 1 196 ? -29.862 -32.753 -2.986 1.00 54.22 196 GLU A O 1
ATOM 1522 N N . LYS A 1 197 ? -28.675 -30.884 -2.640 1.00 54.91 197 LYS A N 1
ATOM 1523 C CA . LYS A 1 197 ? -29.300 -30.569 -1.341 1.00 54.91 197 LYS A CA 1
ATOM 1524 C C . LYS A 1 197 ? -30.765 -30.139 -1.469 1.00 54.91 197 LYS A C 1
ATOM 1526 O O . LYS A 1 197 ? -31.565 -30.449 -0.588 1.00 54.91 197 LYS A O 1
ATOM 1531 N N . ALA A 1 198 ? -31.129 -29.448 -2.551 1.00 57.66 198 ALA A N 1
ATOM 1532 C CA . ALA A 1 198 ? -32.510 -29.043 -2.814 1.00 57.66 198 ALA A CA 1
ATOM 1533 C C . ALA A 1 198 ? -33.413 -30.243 -3.160 1.00 57.66 198 ALA A C 1
ATOM 1535 O O . ALA A 1 198 ? -34.545 -30.312 -2.682 1.00 57.66 198 ALA A O 1
ATOM 1536 N N . VAL A 1 199 ? -32.903 -31.215 -3.926 1.00 58.88 199 VAL A N 1
ATOM 1537 C CA . VAL A 1 199 ? -33.625 -32.456 -4.255 1.00 58.88 199 VAL A CA 1
ATOM 1538 C C . VAL A 1 199 ? -33.768 -33.362 -3.027 1.00 58.88 199 VAL A C 1
ATOM 1540 O O . VAL A 1 199 ? -34.864 -33.854 -2.758 1.00 58.88 199 VAL A O 1
ATOM 1543 N N . ALA A 1 200 ? -32.713 -33.519 -2.220 1.00 59.50 200 ALA A N 1
ATOM 1544 C CA . ALA A 1 200 ? -32.762 -34.334 -1.004 1.00 59.50 200 ALA A CA 1
ATOM 1545 C C . ALA A 1 200 ? -33.775 -33.812 0.039 1.00 59.50 200 ALA A C 1
ATOM 1547 O O . ALA A 1 200 ? -34.471 -34.601 0.670 1.00 59.50 200 ALA A O 1
ATOM 1548 N N . ASN A 1 201 ? -33.917 -32.489 0.181 1.00 58.34 201 ASN A N 1
ATOM 1549 C CA . ASN A 1 201 ? -34.871 -31.869 1.113 1.00 58.34 201 ASN A CA 1
ATOM 1550 C C . ASN A 1 201 ? -36.341 -31.955 0.644 1.00 58.34 201 ASN A C 1
ATOM 1552 O O . ASN A 1 201 ? -37.262 -31.725 1.427 1.00 58.34 201 ASN A O 1
ATOM 1556 N N . ARG A 1 202 ? -36.584 -32.269 -0.636 1.00 59.00 202 ARG A N 1
ATOM 1557 C CA . ARG A 1 202 ? -37.938 -32.451 -1.180 1.00 59.00 202 ARG A CA 1
ATOM 1558 C C . ARG A 1 202 ? -38.491 -33.848 -0.890 1.00 59.00 202 ARG A C 1
ATOM 1560 O O . ARG A 1 202 ? -39.677 -33.968 -0.615 1.00 59.00 202 ARG A O 1
ATOM 1567 N N . ASN A 1 203 ? -37.635 -34.871 -0.897 1.00 59.34 203 ASN A N 1
ATOM 1568 C CA . ASN A 1 203 ? -38.026 -36.266 -0.656 1.00 59.34 203 ASN A CA 1
ATOM 1569 C C . ASN A 1 203 ? -38.229 -36.621 0.824 1.00 59.34 203 ASN A C 1
ATOM 1571 O O . ASN A 1 203 ? -38.825 -37.646 1.121 1.00 59.34 203 ASN A O 1
ATOM 1575 N N . THR A 1 204 ? -37.744 -35.808 1.762 1.00 62.38 204 THR A N 1
ATOM 1576 C CA . THR A 1 204 ? -37.937 -36.036 3.207 1.00 62.38 204 THR A CA 1
ATOM 1577 C C . THR A 1 204 ? -39.201 -35.378 3.767 1.00 62.38 204 THR A C 1
ATOM 1579 O O . THR A 1 204 ? -39.485 -35.518 4.954 1.00 62.38 204 THR A O 1
ATOM 1582 N N . ARG A 1 205 ? -39.951 -34.639 2.938 1.00 56.88 205 ARG A N 1
ATOM 1583 C CA . ARG A 1 205 ? -41.187 -33.930 3.319 1.00 56.88 205 ARG A CA 1
ATOM 1584 C C . ARG A 1 205 ? -42.462 -34.513 2.689 1.00 56.88 205 ARG A C 1
ATOM 1586 O O . ARG A 1 205 ? -43.515 -33.893 2.819 1.00 56.88 205 ARG A O 1
ATOM 1593 N N . SER A 1 206 ? -42.371 -35.663 2.019 1.00 51.03 206 SER A N 1
ATOM 1594 C CA . SER A 1 206 ? -43.508 -36.465 1.535 1.00 51.03 206 SER A CA 1
ATOM 1595 C C . SER A 1 206 ? -43.622 -37.747 2.341 1.00 51.03 206 SER A C 1
ATOM 1597 O O . SER A 1 206 ? -44.757 -38.109 2.701 1.00 51.03 206 SER A O 1
#

pLDDT: mean 75.05, std 13.23, range [37.0, 92.81]

Secondary structure (DSSP, 8-state):
-------HHHHHHHHHHHHHHHHHHHHHHHHHHHGGGGHHHHHHHHHHHHHHHHHHHHHHHHHHTTT-S----S------STHHHHHHHHHHHHHHHHHS-THHHHHHHHHHHHHHHHIIIIIITT-GGGT--HHHHHHHHHHHHHHHHHHHHHHHHHHHHH-SHHHHHHHHHHHHHHHHHHHHHHHHHHHHHHHHHHHHHHHT--

Foldseek 3Di:
DDPDPPLPLLVLLLVLVLLVLLLVLLLVLLCVQQNPNCVVVSVVLCVVVVVLSVVVSVLSCVVSVQLPPPPPDDPDPPPVDPCVVVVVVVVVVVSNVVSHDPCSVVSSVVSNVVVVCCCVCPCVVVVVSVVDHSVRSSCPSVVVSVVVVVVSVVLVVQCVVVVDPVSSVVVVVVVVVVVVVVVVVVVVVVVVVVVVVVVVVVVVVD

Sequence (206 aa):
MLFLHWDVGAIVVLYWTENLVVGLYTLLKMWVTGGTSAIGIMLFFCLHYGGFCAIHGMFVMELTQFAGEISSTLPVASWPGPLILIQKIIYFAQQILAAAPPEFSWAILALLLSHGASFMLLFVGQHEYRHTTVDALMKAPYKRIAVLHIAVIIGGFLVVELGQPLGLLLALVALKIVMDIMLHNRSHRAASGTNEKAVANRNTRS

Radius of gyration: 22.43 Å; chains: 1; bounding box: 71×50×58 Å